Protein AF-A0AAW1CFN0-F1 (afdb_monomer_lite)

Radius of gyration: 38.24 Å; chains: 1; bounding box: 89×101×104 Å

InterPro domains:
  IPR008468 DNA methyltransferase 1-associated 1 [PF05499] (72-235)
  IPR027109 SWR1-complex protein 4/DNA methyltransferase 1-associated protein 1 [PTHR12855] (2-272)
  IPR032563 DAMP1, SANT/Myb-like domain [PF16282] (1-29)

Sequence (298 aa):
MADRWDQPKFRKRSIEDLKERYYAVCSALAKIKTGPGLTPEMKNYVFDAEHERKRKEQLARLYSRTKEQVEEEQMLQNELRKIEARKKERDKKTQDLQKLITAADCQTSAEIRRPGRAPKRRLAPTSRPRVDNLSGEISGIKFPDLRGTAIYLRSQRMKLPANLGQKKVKAIEQLLSELNIEPNPTPTEEICKHFNDLRNDLLLLHELRVAMSSCEFELQTLRHQYEASNPGKTLIIPPILCPPAEPSKPAPVESQNNVQNKEQNTASNHVNQVNNANATNSNKMEIIDVVGSSPQHS

Structure (mmCIF, N/CA/C/O backbone):
data_AF-A0AAW1CFN0-F1
#
_entry.id   AF-A0AAW1CFN0-F1
#
loop_
_atom_site.group_PDB
_atom_site.id
_atom_site.type_symbol
_atom_site.label_atom_id
_atom_site.label_alt_id
_atom_site.label_comp_id
_atom_site.label_asym_id
_atom_site.label_entity_id
_atom_site.label_seq_id
_atom_site.pdbx_PDB_ins_code
_atom_site.Cartn_x
_atom_site.Cartn_y
_atom_site.Cartn_z
_atom_site.occupancy
_atom_site.B_iso_or_equiv
_atom_site.auth_seq_id
_atom_site.auth_comp_id
_atom_site.auth_asym_id
_atom_site.auth_atom_id
_atom_site.pdbx_PDB_model_num
ATOM 1 N N . MET A 1 1 ? -26.822 0.652 29.351 1.00 76.06 1 MET A N 1
ATOM 2 C CA . MET A 1 1 ? -27.536 -0.640 29.216 1.00 76.06 1 MET A CA 1
ATOM 3 C C . MET A 1 1 ? -27.164 -1.594 30.342 1.00 76.06 1 MET A C 1
ATOM 5 O O . MET A 1 1 ? -28.048 -1.909 31.117 1.00 76.06 1 MET A O 1
ATOM 9 N N . ALA A 1 2 ? -25.897 -2.001 30.485 1.00 85.44 2 ALA A N 1
ATOM 10 C CA . ALA A 1 2 ? -25.497 -2.930 31.552 1.00 85.44 2 ALA A CA 1
ATOM 11 C C . ALA A 1 2 ? -25.603 -2.346 32.979 1.00 85.44 2 ALA A C 1
ATOM 13 O O . ALA A 1 2 ? -26.037 -3.044 33.884 1.00 85.44 2 ALA A O 1
ATOM 14 N N . ASP A 1 3 ? -25.269 -1.065 33.162 1.00 88.19 3 ASP A N 1
ATOM 15 C CA . ASP A 1 3 ? -25.306 -0.370 34.464 1.00 88.19 3 ASP A CA 1
ATOM 16 C C . ASP A 1 3 ? -26.709 -0.318 35.106 1.00 88.19 3 ASP A C 1
ATOM 18 O O . ASP A 1 3 ? -26.876 -0.549 36.296 1.00 88.19 3 ASP A O 1
ATOM 22 N N . ARG A 1 4 ? -27.746 -0.116 34.284 1.00 90.50 4 ARG A N 1
ATOM 23 C CA . ARG A 1 4 ? -29.158 -0.056 34.704 1.00 90.50 4 ARG A CA 1
ATOM 24 C C . ARG A 1 4 ? -29.907 -1.380 34.507 1.00 90.50 4 ARG A C 1
ATOM 26 O O . ARG A 1 4 ? -31.126 -1.380 34.355 1.00 90.50 4 ARG A O 1
ATOM 33 N N . TRP A 1 5 ? -29.188 -2.497 34.406 1.00 90.25 5 TRP A N 1
ATOM 34 C CA . TRP A 1 5 ? -29.803 -3.811 34.222 1.00 90.25 5 TRP A CA 1
ATOM 35 C C . TRP A 1 5 ? -30.428 -4.302 35.532 1.00 90.25 5 TRP A C 1
ATOM 37 O O . TRP A 1 5 ? -29.775 -4.287 36.573 1.00 90.25 5 TRP A O 1
ATOM 47 N N . ASP A 1 6 ? -31.676 -4.769 35.475 1.00 91.62 6 ASP A N 1
ATOM 48 C CA . ASP A 1 6 ? -32.419 -5.278 36.633 1.00 91.62 6 ASP A CA 1
ATOM 49 C C . ASP A 1 6 ? -31.910 -6.676 37.042 1.00 91.62 6 ASP A C 1
ATOM 51 O O . ASP A 1 6 ? -32.456 -7.717 36.668 1.00 91.62 6 ASP A O 1
ATOM 55 N N . GLN A 1 7 ? -30.791 -6.685 37.772 1.00 87.56 7 GLN A N 1
ATOM 56 C CA . GLN A 1 7 ? -30.109 -7.885 38.264 1.00 87.56 7 GLN A CA 1
ATOM 57 C C . GLN A 1 7 ? -30.920 -8.758 39.240 1.00 87.56 7 GLN A C 1
ATOM 59 O O . GLN A 1 7 ? -30.731 -9.973 39.183 1.00 87.56 7 GLN A O 1
ATOM 64 N N . PRO A 1 8 ? -31.784 -8.234 40.139 1.00 90.94 8 PRO A N 1
ATOM 65 C CA . PRO A 1 8 ? -32.583 -9.113 40.993 1.00 90.94 8 PRO A CA 1
ATOM 66 C C . PRO A 1 8 ? -33.657 -9.868 40.202 1.00 90.94 8 PRO A C 1
ATOM 68 O O . PRO A 1 8 ? -33.996 -10.994 40.561 1.00 90.94 8 PRO A O 1
ATOM 71 N N . LYS A 1 9 ? -34.169 -9.291 39.108 1.00 93.19 9 LYS A N 1
ATOM 72 C CA . LYS A 1 9 ? -35.206 -9.923 38.280 1.00 93.19 9 LYS A CA 1
ATOM 73 C C . LYS A 1 9 ? -34.653 -10.823 37.176 1.00 93.19 9 LYS A C 1
ATOM 75 O O . LYS A 1 9 ? -35.302 -11.796 36.791 1.00 93.19 9 LYS A O 1
ATOM 80 N N . PHE A 1 10 ? -33.474 -10.509 36.641 1.00 91.50 10 PHE A N 1
ATOM 81 C CA . PHE A 1 10 ? -32.890 -11.223 35.507 1.00 91.50 10 PHE A CA 1
ATOM 82 C C . PHE A 1 10 ? -31.436 -11.613 35.755 1.00 91.50 10 PHE A C 1
ATOM 84 O O . PHE A 1 10 ? -30.679 -10.900 36.407 1.00 91.50 10 PHE A O 1
ATOM 91 N N . ARG A 1 11 ? -30.996 -12.715 35.128 1.00 91.44 11 ARG A N 1
ATOM 92 C CA . ARG A 1 11 ? -29.586 -13.132 35.166 1.00 91.44 11 ARG A CA 1
ATOM 93 C C . ARG A 1 11 ? -28.646 -11.996 34.753 1.00 91.44 11 ARG A C 1
ATOM 95 O O . ARG A 1 11 ? -28.967 -11.220 33.846 1.00 91.44 11 ARG A O 1
ATOM 102 N N . LYS A 1 12 ? -27.462 -11.944 35.372 1.00 89.31 12 LYS A N 1
ATOM 103 C CA . LYS A 1 12 ? -26.392 -11.026 34.961 1.00 89.31 12 LYS A CA 1
ATOM 104 C C . LYS A 1 12 ? -26.004 -11.305 33.505 1.00 89.31 12 LYS A C 1
ATOM 106 O O . LYS A 1 12 ? -25.928 -12.458 33.082 1.00 89.31 12 LYS A O 1
ATOM 111 N N . ARG A 1 13 ? -25.794 -10.235 32.742 1.00 90.00 13 ARG A N 1
ATOM 112 C CA . ARG A 1 13 ? -25.419 -10.252 31.323 1.00 90.00 13 ARG A CA 1
ATOM 113 C C . ARG A 1 13 ? -24.267 -9.287 31.108 1.00 90.00 13 ARG A C 1
ATOM 115 O O . ARG A 1 13 ? -24.262 -8.213 31.713 1.00 90.00 13 ARG A O 1
ATOM 122 N N . SER A 1 14 ? -23.324 -9.652 30.245 1.00 90.94 14 SER A N 1
ATOM 123 C CA . SER A 1 14 ? -22.309 -8.701 29.786 1.00 90.94 14 SER A CA 1
ATOM 124 C C . SER A 1 14 ? -22.947 -7.639 28.876 1.00 90.94 14 SER A C 1
ATOM 126 O O . SER A 1 14 ? -24.070 -7.818 28.392 1.00 90.94 14 SER A O 1
ATOM 128 N N . ILE A 1 15 ? -22.268 -6.511 28.636 1.00 91.44 15 ILE A N 1
ATOM 129 C CA . ILE A 1 15 ? -22.823 -5.492 27.730 1.00 91.44 15 ILE A CA 1
ATOM 130 C C . ILE A 1 15 ? -22.834 -5.988 26.279 1.00 91.44 15 ILE A C 1
ATOM 132 O O . ILE A 1 15 ? -23.686 -5.591 25.488 1.00 91.44 15 ILE A O 1
ATOM 136 N N . GLU A 1 16 ? -21.916 -6.888 25.965 1.00 93.44 16 GLU A N 1
ATOM 137 C CA . GLU A 1 16 ? -21.723 -7.580 24.707 1.00 93.44 16 GLU A CA 1
ATOM 138 C C . GLU A 1 16 ? -22.900 -8.539 24.460 1.00 93.44 16 GLU A C 1
ATOM 140 O O . GLU A 1 16 ? -23.517 -8.449 23.403 1.00 93.44 16 GLU A O 1
ATOM 145 N N . ASP A 1 17 ? -23.325 -9.320 25.464 1.00 91.44 17 ASP A N 1
ATOM 146 C CA . ASP A 1 17 ? -24.514 -10.190 25.371 1.00 91.44 17 ASP A CA 1
ATOM 147 C C . ASP A 1 17 ? -25.800 -9.374 25.143 1.00 91.44 17 ASP A C 1
ATOM 149 O O . ASP A 1 17 ? -26.707 -9.779 24.409 1.00 91.44 17 ASP A O 1
ATOM 153 N N . LEU A 1 18 ? -25.913 -8.217 25.809 1.00 92.00 18 LEU A N 1
ATOM 154 C CA . LEU A 1 18 ? -27.069 -7.328 25.665 1.00 92.00 18 LEU A CA 1
ATOM 155 C C . LEU A 1 18 ? -27.123 -6.720 24.259 1.00 92.00 18 LEU A C 1
ATOM 157 O O . LEU A 1 18 ? -28.195 -6.674 23.652 1.00 92.00 18 LEU A O 1
ATOM 161 N N . LYS A 1 19 ? -25.973 -6.283 23.732 1.00 91.94 19 LYS A N 1
ATOM 162 C CA . LYS A 1 19 ? -25.853 -5.754 22.369 1.00 91.94 19 LYS A CA 1
ATOM 163 C C . LYS A 1 19 ? -26.127 -6.830 21.326 1.00 91.94 19 LYS A C 1
ATOM 165 O O . LYS A 1 19 ? -26.914 -6.584 20.417 1.00 91.94 19 LYS A O 1
ATOM 170 N N . GLU A 1 20 ? -25.557 -8.020 21.479 1.00 93.00 20 GLU A N 1
ATOM 171 C CA . GLU A 1 20 ? -25.806 -9.157 20.592 1.00 93.00 20 GLU A CA 1
ATOM 172 C C . GLU A 1 20 ? -27.303 -9.452 20.493 1.00 93.00 20 GLU A C 1
ATOM 174 O O . GLU A 1 20 ? -27.867 -9.502 19.398 1.00 93.00 20 GLU A O 1
ATOM 179 N N . ARG A 1 21 ? -27.985 -9.553 21.642 1.00 91.81 21 ARG A N 1
ATOM 180 C CA . ARG A 1 21 ? -29.426 -9.802 21.652 1.00 91.81 21 ARG A CA 1
ATOM 181 C C . ARG A 1 21 ? -30.213 -8.665 21.002 1.00 91.81 21 ARG A C 1
ATOM 183 O O . ARG A 1 21 ? -31.153 -8.944 20.260 1.00 91.81 21 ARG A O 1
ATOM 190 N N . TYR A 1 22 ? -29.847 -7.414 21.275 1.00 91.44 22 TYR A N 1
ATOM 191 C CA . TYR A 1 22 ? -30.482 -6.239 20.679 1.00 91.44 22 TYR A CA 1
ATOM 192 C C . TYR A 1 22 ? -30.376 -6.261 19.148 1.00 91.44 22 TYR A C 1
ATOM 194 O O . TYR A 1 22 ? -31.399 -6.234 18.464 1.00 91.44 22 TYR A O 1
ATOM 202 N N . TYR A 1 23 ? -29.165 -6.403 18.605 1.00 90.06 23 TYR A N 1
ATOM 203 C CA . TYR A 1 23 ? -28.949 -6.402 17.158 1.00 90.06 23 TYR A CA 1
ATOM 204 C C . TYR A 1 23 ? -29.528 -7.643 16.470 1.00 90.06 23 TYR A C 1
ATOM 206 O O . TYR A 1 23 ? -30.022 -7.536 15.345 1.00 90.06 23 TYR A O 1
ATOM 214 N N . ALA A 1 24 ? -29.573 -8.794 17.149 1.00 89.50 24 ALA A N 1
ATOM 215 C CA . ALA A 1 24 ? -30.274 -9.978 16.656 1.00 89.50 24 ALA A CA 1
ATOM 216 C C . ALA A 1 24 ? -31.786 -9.732 16.504 1.00 89.50 24 ALA A C 1
ATOM 218 O O . ALA A 1 24 ? -32.371 -10.102 15.485 1.00 89.50 24 ALA A O 1
ATOM 219 N N . VAL A 1 25 ? -32.421 -9.069 17.479 1.00 90.00 25 VAL A N 1
ATOM 220 C CA . VAL A 1 25 ? -33.845 -8.696 17.401 1.00 90.00 25 VAL A CA 1
ATOM 221 C C . VAL A 1 25 ? -34.074 -7.643 16.317 1.00 90.00 25 VAL A C 1
ATOM 223 O O . VAL A 1 25 ? -34.986 -7.807 15.510 1.00 90.00 25 VAL A O 1
ATOM 226 N N . CYS A 1 26 ? -33.232 -6.608 16.235 1.00 87.19 26 CYS A N 1
ATOM 227 C CA . CYS A 1 26 ? -33.305 -5.612 15.162 1.00 87.19 26 CYS A CA 1
ATOM 228 C C . CYS A 1 26 ? -33.209 -6.263 13.775 1.00 87.19 26 CYS A C 1
ATOM 230 O O . CYS A 1 26 ? -34.015 -5.955 12.902 1.00 87.19 26 CYS A O 1
ATOM 232 N N . SER A 1 27 ? -32.284 -7.210 13.598 1.00 85.81 27 SER A N 1
ATOM 233 C CA . SER A 1 27 ? -32.115 -7.956 12.346 1.00 85.81 27 SER A CA 1
ATOM 234 C C . SER A 1 27 ? -33.323 -8.844 12.033 1.00 85.81 27 SER A C 1
ATOM 236 O O . SER A 1 27 ? -33.757 -8.920 10.886 1.00 85.81 27 SER A O 1
ATOM 238 N N . ALA A 1 28 ? -33.903 -9.508 13.037 1.00 86.38 28 ALA A N 1
ATOM 239 C CA . ALA A 1 28 ? -35.117 -10.304 12.858 1.00 86.38 28 ALA A CA 1
ATOM 240 C C . ALA A 1 28 ? -36.314 -9.434 12.434 1.00 86.38 28 ALA A C 1
ATOM 242 O O . ALA A 1 28 ? -37.041 -9.794 11.510 1.00 86.38 28 ALA A O 1
ATOM 243 N N . LEU A 1 29 ? -36.483 -8.263 13.056 1.00 85.12 29 LEU A N 1
ATOM 244 C CA . LEU A 1 29 ? -37.528 -7.303 12.696 1.00 85.12 29 LEU A CA 1
ATOM 245 C C . LEU A 1 29 ? -37.317 -6.720 11.295 1.00 85.12 29 LEU A C 1
ATOM 247 O O . LEU A 1 29 ? -38.287 -6.568 10.557 1.00 85.12 29 LEU A O 1
ATOM 251 N N . ALA A 1 30 ? -36.071 -6.421 10.916 1.00 81.12 30 ALA A N 1
ATOM 252 C CA . ALA A 1 30 ? -35.734 -5.951 9.576 1.00 81.12 30 ALA A CA 1
ATOM 253 C C . ALA A 1 30 ? -36.136 -6.981 8.509 1.00 81.12 30 ALA A C 1
ATOM 255 O O . ALA A 1 30 ? -36.829 -6.632 7.561 1.00 81.12 30 ALA A O 1
ATOM 256 N N . LYS A 1 31 ? -35.821 -8.268 8.712 1.00 80.00 31 LYS A N 1
ATOM 257 C CA . LYS A 1 31 ? -36.201 -9.350 7.782 1.00 80.00 31 LYS A CA 1
ATOM 258 C C . LYS A 1 31 ? -37.710 -9.444 7.542 1.00 80.00 31 LYS A C 1
ATOM 260 O O . LYS A 1 31 ? -38.122 -9.662 6.410 1.00 80.00 31 LYS A O 1
ATOM 265 N N . ILE A 1 32 ? -38.524 -9.271 8.585 1.00 82.31 32 ILE A N 1
ATOM 266 C CA . ILE A 1 32 ? -39.993 -9.295 8.466 1.00 82.31 32 ILE A CA 1
ATOM 267 C C . ILE A 1 32 ? -40.492 -8.055 7.710 1.00 82.31 32 ILE A C 1
ATOM 269 O O . ILE A 1 32 ? -41.412 -8.147 6.902 1.00 82.31 32 ILE A O 1
ATOM 273 N N . LYS A 1 33 ? -39.877 -6.893 7.960 1.00 76.94 33 LYS A N 1
ATOM 274 C CA . LYS A 1 33 ? -40.259 -5.617 7.341 1.00 76.94 33 LYS A CA 1
ATOM 275 C C . LYS A 1 33 ? -39.805 -5.476 5.884 1.00 76.94 33 LYS A C 1
ATOM 277 O O . LYS A 1 33 ? -40.411 -4.700 5.162 1.00 76.94 33 LYS A O 1
ATOM 282 N N . THR A 1 34 ? -38.791 -6.219 5.440 1.00 69.19 34 THR A N 1
ATOM 283 C CA . THR A 1 34 ? -38.262 -6.195 4.058 1.00 69.19 34 THR A CA 1
ATOM 284 C C . THR A 1 34 ? -38.817 -7.342 3.188 1.00 69.19 34 THR A C 1
ATOM 286 O O . THR A 1 34 ? -38.149 -7.826 2.279 1.00 69.19 34 THR A O 1
ATOM 289 N N . GLY A 1 35 ? -40.037 -7.817 3.473 1.00 64.19 35 GLY A N 1
ATOM 290 C CA . GLY A 1 35 ? -40.740 -8.815 2.651 1.00 64.19 35 GLY A CA 1
ATOM 291 C C . GLY A 1 35 ? -41.139 -8.302 1.251 1.00 64.19 35 GLY A C 1
ATOM 292 O O . GLY A 1 35 ? -40.968 -7.114 0.962 1.00 64.19 35 GLY A O 1
ATOM 293 N N . PRO A 1 36 ? -41.677 -9.171 0.364 1.00 55.97 36 PRO A N 1
ATOM 294 C CA . PRO A 1 36 ? -41.974 -8.815 -1.026 1.00 55.97 36 PRO A CA 1
ATOM 295 C C . PRO A 1 36 ? -42.923 -7.609 -1.099 1.00 55.97 36 PRO A C 1
ATOM 297 O O . PRO A 1 36 ? 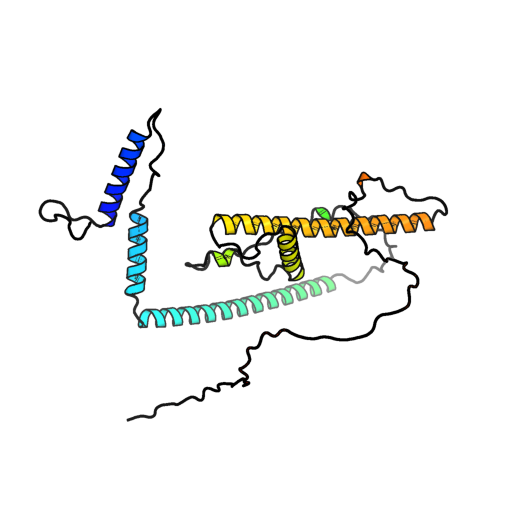-44.077 -7.705 -0.687 1.00 55.97 36 PRO A O 1
ATOM 300 N N . GLY A 1 37 ? -42.426 -6.474 -1.604 1.00 62.56 37 GLY A N 1
ATOM 301 C CA . GLY A 1 37 ? -43.197 -5.238 -1.792 1.00 62.56 37 GLY A CA 1
ATOM 302 C C . GLY A 1 37 ? -42.938 -4.099 -0.792 1.00 62.56 37 GLY A C 1
ATOM 303 O O . GLY A 1 37 ? -43.539 -3.042 -0.957 1.00 62.56 37 GLY A O 1
ATOM 304 N N . LEU A 1 38 ? -42.056 -4.258 0.207 1.00 61.34 38 LEU A N 1
ATOM 305 C CA . LEU A 1 38 ? -41.687 -3.177 1.142 1.00 61.34 38 LEU A CA 1
ATOM 306 C C . LEU A 1 38 ? -40.256 -2.652 0.925 1.00 61.34 38 LEU A C 1
ATOM 308 O O . LEU A 1 38 ? -39.356 -3.386 0.517 1.00 61.34 38 LEU A O 1
ATOM 312 N N . THR A 1 39 ? -40.046 -1.361 1.207 1.00 58.19 39 THR A N 1
ATOM 313 C CA . THR A 1 39 ? -38.778 -0.650 0.982 1.00 58.19 39 THR A CA 1
ATOM 314 C C . THR A 1 39 ? -37.637 -1.166 1.884 1.00 58.19 39 THR A C 1
ATOM 316 O O . THR A 1 39 ? -37.842 -1.430 3.074 1.00 58.19 39 THR A O 1
ATOM 319 N N . PRO A 1 40 ? -36.403 -1.309 1.359 1.00 63.06 40 PRO A N 1
ATOM 320 C CA . PRO A 1 40 ? -35.264 -1.853 2.097 1.00 63.06 40 PRO A CA 1
ATOM 321 C C . PRO A 1 40 ? -34.558 -0.762 2.916 1.00 63.06 40 PRO A C 1
ATOM 323 O O . PRO A 1 40 ? -33.480 -0.304 2.557 1.00 63.06 40 PRO A O 1
ATOM 326 N N . GLU A 1 41 ? -35.156 -0.317 4.020 1.00 59.53 41 GLU A N 1
ATOM 327 C CA . GLU A 1 41 ? -34.625 0.838 4.775 1.00 59.53 41 GLU A CA 1
ATOM 328 C C . GLU A 1 41 ? -33.717 0.482 5.968 1.00 59.53 41 GLU A C 1
ATOM 330 O O . GLU A 1 41 ? -33.043 1.354 6.509 1.00 59.53 41 GLU A O 1
ATOM 335 N N . MET A 1 42 ? -33.607 -0.786 6.385 1.00 60.22 42 MET A N 1
ATOM 336 C CA . MET A 1 42 ? -32.809 -1.131 7.573 1.00 60.22 42 MET A CA 1
ATOM 337 C C . MET A 1 42 ? -31.537 -1.896 7.201 1.00 60.22 42 MET A C 1
ATOM 339 O O . MET A 1 42 ? -31.576 -3.092 6.911 1.00 60.22 42 MET A O 1
ATOM 343 N N . LYS A 1 43 ? -30.382 -1.216 7.241 1.00 61.62 43 LYS A N 1
ATOM 344 C CA . LYS A 1 43 ? -29.067 -1.869 7.138 1.00 61.62 43 LYS A CA 1
ATOM 345 C C . LYS A 1 43 ? -28.958 -2.946 8.224 1.00 61.62 43 LYS A C 1
ATOM 347 O O . LYS A 1 43 ? -28.995 -2.634 9.414 1.00 61.62 43 LYS A O 1
ATOM 352 N N . ASN A 1 44 ? -28.805 -4.204 7.813 1.00 69.69 44 ASN A N 1
ATOM 353 C CA . ASN A 1 44 ? -28.544 -5.321 8.720 1.00 69.69 44 ASN A CA 1
ATOM 354 C C . ASN A 1 44 ? -27.164 -5.138 9.361 1.00 69.69 44 ASN A C 1
ATOM 356 O O . ASN A 1 44 ? -26.143 -5.510 8.786 1.00 69.69 44 ASN A O 1
ATOM 360 N N . TYR A 1 45 ? -27.133 -4.532 10.544 1.00 77.00 45 TYR A N 1
ATOM 361 C CA . TYR A 1 45 ? -25.917 -4.416 11.333 1.00 77.00 45 TYR A CA 1
ATOM 362 C C . TYR A 1 45 ? -25.693 -5.708 12.123 1.00 77.00 45 TYR A C 1
ATOM 364 O O . TYR A 1 45 ? -26.493 -6.062 12.992 1.00 77.00 45 TYR A O 1
ATOM 372 N N . VAL A 1 46 ? -24.598 -6.404 11.818 1.00 82.31 46 VAL A N 1
ATOM 373 C CA . VAL A 1 46 ? -24.173 -7.611 12.534 1.00 82.31 46 VAL A CA 1
ATOM 374 C C . VAL A 1 46 ? -23.175 -7.203 13.612 1.00 82.31 46 VAL A C 1
ATOM 376 O O . VAL A 1 46 ? -22.084 -6.727 13.309 1.00 82.31 46 VAL A O 1
ATOM 379 N N . PHE A 1 47 ? -23.562 -7.378 14.873 1.00 87.62 47 PHE A N 1
ATOM 380 C CA . PHE A 1 47 ? -22.682 -7.156 16.015 1.00 87.62 47 PHE A CA 1
ATOM 381 C C . PHE A 1 47 ? -21.959 -8.454 16.375 1.00 87.62 47 PHE A C 1
ATOM 383 O O . PHE A 1 47 ? -22.600 -9.417 16.789 1.00 87.62 47 PHE A O 1
ATOM 390 N N . ASP A 1 48 ? -20.635 -8.467 16.235 1.00 90.81 48 ASP A N 1
ATOM 391 C CA . ASP A 1 48 ? -19.792 -9.596 16.627 1.00 90.81 48 ASP A CA 1
ATOM 392 C C . ASP A 1 48 ? -19.360 -9.452 18.097 1.00 90.81 48 ASP A C 1
ATOM 394 O O . ASP A 1 48 ? -18.426 -8.718 18.437 1.00 90.81 48 ASP A O 1
ATOM 398 N N . ALA A 1 49 ? -20.074 -10.145 18.986 1.00 91.12 49 ALA A N 1
ATOM 399 C CA . ALA A 1 49 ? -19.813 -10.105 20.421 1.00 91.12 49 ALA A CA 1
ATOM 400 C C . ALA A 1 49 ? -18.476 -10.760 20.811 1.00 91.12 49 ALA A C 1
ATOM 402 O O . ALA A 1 49 ? -17.824 -10.300 21.751 1.00 91.12 49 ALA A O 1
ATOM 403 N N . GLU A 1 50 ? -18.047 -11.803 20.091 1.00 90.88 50 GLU A N 1
ATOM 404 C CA . GLU A 1 50 ? -16.763 -12.471 20.333 1.00 90.88 50 GLU A CA 1
ATOM 405 C C . GLU A 1 50 ? -15.596 -11.550 19.980 1.00 90.88 50 GLU A C 1
ATOM 407 O O . GLU A 1 50 ? -14.624 -11.457 20.736 1.00 90.88 50 GLU A O 1
ATOM 412 N N . HIS A 1 51 ? -15.700 -10.836 18.856 1.00 91.56 51 HIS A N 1
ATOM 413 C CA . HIS A 1 51 ? -14.703 -9.848 18.458 1.00 91.56 51 HIS A CA 1
ATOM 414 C C . HIS A 1 51 ? -14.548 -8.745 19.507 1.00 91.56 51 HIS A C 1
ATOM 416 O O . HIS A 1 51 ? -13.431 -8.464 19.946 1.00 91.56 51 HIS A O 1
ATOM 422 N N . GLU A 1 52 ? -15.656 -8.154 19.960 1.00 92.19 52 GLU A N 1
ATOM 423 C CA . GLU A 1 52 ? -15.619 -7.081 20.958 1.00 92.19 52 GLU A CA 1
ATOM 424 C C . GLU A 1 52 ? -15.068 -7.559 22.307 1.00 92.19 52 GLU A C 1
ATOM 426 O O . GLU A 1 52 ? -14.296 -6.839 22.950 1.00 92.19 52 GLU A O 1
ATOM 431 N N . ARG A 1 53 ? -15.380 -8.796 22.717 1.00 92.62 53 ARG A N 1
ATOM 432 C CA . ARG A 1 53 ? -14.823 -9.378 23.945 1.00 92.62 53 ARG A CA 1
ATOM 433 C C . ARG A 1 53 ? -13.310 -9.554 23.846 1.00 92.62 53 ARG A C 1
ATOM 435 O O . ARG A 1 53 ? -12.594 -9.096 24.735 1.00 92.62 53 ARG A O 1
ATOM 442 N N . LYS A 1 54 ? -12.817 -10.130 22.743 1.00 92.56 54 LYS A N 1
ATOM 443 C CA . LYS A 1 54 ? -11.375 -10.294 22.484 1.00 92.56 54 LYS A CA 1
ATOM 444 C C . LYS A 1 54 ? -10.655 -8.950 22.413 1.00 92.56 54 LYS A C 1
ATOM 446 O O . LYS A 1 54 ? -9.592 -8.788 23.004 1.00 92.56 54 LYS A O 1
ATOM 451 N N . ARG A 1 55 ? -11.244 -7.963 21.734 1.00 92.19 55 ARG A N 1
ATOM 452 C CA . ARG A 1 55 ? -10.714 -6.595 21.661 1.00 92.19 55 ARG A CA 1
ATOM 453 C C . ARG A 1 55 ? -10.562 -5.988 23.060 1.00 92.19 55 ARG A C 1
ATOM 455 O O . ARG A 1 55 ? -9.524 -5.407 23.370 1.00 92.19 55 ARG A O 1
ATOM 462 N N . LYS A 1 56 ? -11.583 -6.122 23.912 1.00 92.00 56 LYS A N 1
ATOM 463 C CA . LYS A 1 56 ? -11.567 -5.601 25.286 1.00 92.00 56 LYS A CA 1
ATOM 464 C C . LYS A 1 56 ? -10.545 -6.316 26.166 1.00 92.00 56 LYS A C 1
ATOM 466 O O . LYS A 1 56 ? -9.866 -5.661 26.948 1.00 92.00 56 LYS A O 1
ATOM 471 N N . GLU A 1 57 ? -10.403 -7.628 26.012 1.00 91.50 57 GLU A N 1
ATOM 472 C CA . GLU A 1 57 ? -9.388 -8.424 26.704 1.00 91.50 57 GLU A CA 1
ATOM 473 C C . GLU A 1 57 ? -7.965 -8.000 26.311 1.00 91.50 57 GLU A C 1
ATOM 475 O O . GLU A 1 57 ? -7.125 -7.775 27.180 1.00 91.50 57 GLU A O 1
ATOM 480 N N . GLN A 1 58 ? -7.701 -7.804 25.015 1.00 90.44 58 GLN A N 1
ATOM 481 C CA . GLN A 1 58 ? -6.412 -7.300 24.530 1.00 90.44 58 GLN A CA 1
ATOM 482 C C . GLN A 1 58 ? -6.097 -5.911 25.090 1.00 90.44 58 GLN A C 1
ATOM 484 O O . GLN A 1 58 ? -4.975 -5.660 25.529 1.00 90.44 58 GLN A O 1
ATOM 489 N N . LEU A 1 59 ? -7.090 -5.018 25.108 1.00 89.31 59 LEU A N 1
ATOM 490 C CA . LEU A 1 59 ? -6.933 -3.685 25.678 1.00 89.31 59 LEU A CA 1
ATOM 491 C C . LEU A 1 59 ? -6.659 -3.746 27.184 1.00 89.31 59 LEU A C 1
ATOM 493 O O . LEU A 1 59 ? -5.767 -3.053 27.664 1.00 89.31 59 LEU A O 1
ATOM 497 N N . ALA A 1 60 ? -7.385 -4.592 27.917 1.00 90.69 60 ALA A N 1
ATOM 498 C CA . ALA A 1 60 ? -7.162 -4.800 29.343 1.00 90.69 60 ALA A CA 1
ATOM 499 C C . ALA A 1 60 ? -5.748 -5.327 29.609 1.00 90.69 60 ALA A C 1
ATOM 501 O O . ALA A 1 60 ? -5.067 -4.799 30.480 1.00 90.69 60 ALA A O 1
ATOM 502 N N . ARG A 1 61 ? -5.275 -6.287 28.805 1.00 88.12 61 ARG A N 1
ATOM 503 C CA . ARG A 1 61 ? -3.911 -6.824 28.887 1.00 88.12 61 ARG A CA 1
ATOM 504 C C . ARG A 1 61 ? -2.845 -5.759 28.629 1.00 88.12 61 ARG A C 1
ATOM 506 O O . ARG A 1 61 ? -1.815 -5.757 29.295 1.00 88.12 61 ARG A O 1
ATOM 513 N N . LEU A 1 62 ? -3.081 -4.861 27.671 1.00 85.50 62 LEU A N 1
ATOM 514 C CA . LEU A 1 62 ? -2.178 -3.743 27.397 1.00 85.50 62 LEU A CA 1
ATOM 515 C C . LEU A 1 62 ? -2.182 -2.725 28.542 1.00 85.50 62 LEU A C 1
ATOM 517 O O . LEU A 1 62 ? -1.131 -2.211 28.906 1.00 85.50 62 LEU A O 1
ATOM 521 N N . TYR A 1 63 ? -3.354 -2.452 29.115 1.00 87.25 63 TYR A N 1
ATOM 522 C CA . TYR A 1 63 ? -3.506 -1.511 30.219 1.00 87.25 63 TYR A CA 1
ATOM 523 C C . TYR A 1 63 ? -2.907 -2.040 31.528 1.00 87.25 63 TYR A C 1
ATOM 525 O O . TYR A 1 63 ? -2.304 -1.284 32.279 1.00 87.25 63 TYR A O 1
ATOM 533 N N . SER A 1 64 ? -3.025 -3.344 31.787 1.00 89.50 64 SER A N 1
ATOM 534 C CA . SER A 1 64 ? -2.429 -4.008 32.951 1.00 89.50 64 SER A CA 1
ATOM 535 C C . SER A 1 64 ? -0.934 -4.292 32.793 1.00 89.50 64 SER A C 1
ATOM 537 O O . SER A 1 64 ? -0.347 -4.951 33.650 1.00 89.50 64 SER A O 1
ATOM 539 N N . ARG A 1 65 ? -0.321 -3.876 31.680 1.00 89.56 65 ARG A N 1
ATOM 540 C CA . ARG A 1 65 ? 1.087 -4.138 31.406 1.00 89.56 65 ARG A CA 1
ATOM 541 C C . ARG A 1 65 ? 1.961 -3.362 32.386 1.00 89.56 65 ARG A C 1
ATOM 543 O O . ARG A 1 65 ? 1.866 -2.139 32.476 1.00 89.56 65 ARG A O 1
ATOM 550 N N . THR A 1 66 ? 2.835 -4.067 33.099 1.00 91.75 66 THR A N 1
ATOM 551 C CA . THR A 1 66 ? 3.761 -3.432 34.044 1.00 91.75 66 THR A CA 1
ATOM 552 C C . THR A 1 66 ? 4.994 -2.889 33.326 1.00 91.75 66 THR A C 1
ATOM 554 O O . THR A 1 66 ? 5.366 -3.352 32.245 1.00 91.75 66 THR A O 1
ATOM 557 N N . LYS A 1 67 ? 5.658 -1.900 33.935 1.00 88.69 67 LYS A N 1
ATOM 558 C CA . LYS A 1 67 ? 6.915 -1.343 33.414 1.00 88.69 67 LYS A CA 1
ATOM 559 C C . LYS A 1 67 ? 8.006 -2.416 33.294 1.00 88.69 67 LYS A C 1
ATOM 561 O O . LYS A 1 67 ? 8.691 -2.468 32.280 1.00 88.69 67 LYS A O 1
ATOM 566 N N . GLU A 1 68 ? 8.089 -3.320 34.267 1.00 90.69 68 GLU A N 1
ATOM 567 C CA . GLU A 1 68 ? 9.023 -4.455 34.257 1.00 90.69 68 GLU A CA 1
ATOM 568 C C . GLU A 1 68 ? 8.794 -5.378 33.051 1.00 90.69 68 GLU A C 1
ATOM 570 O O . GLU A 1 68 ? 9.740 -5.710 32.346 1.00 90.69 68 GLU A O 1
ATOM 575 N N . GLN A 1 69 ? 7.537 -5.701 32.721 1.00 89.69 69 GLN A N 1
ATOM 576 C CA . GLN A 1 69 ? 7.205 -6.489 31.524 1.00 89.69 69 GLN A CA 1
ATOM 577 C C . GLN A 1 69 ? 7.577 -5.775 30.215 1.00 89.69 69 GLN A C 1
ATOM 579 O O . GLN A 1 69 ? 7.803 -6.416 29.188 1.00 89.69 69 GLN A O 1
ATOM 584 N N . VAL A 1 70 ? 7.582 -4.438 30.198 1.00 88.12 70 VAL A N 1
ATOM 585 C CA . VAL A 1 70 ? 8.056 -3.662 29.040 1.00 88.12 70 VAL A CA 1
ATOM 586 C C . VAL A 1 70 ? 9.569 -3.776 28.904 1.00 88.12 70 VAL A C 1
ATOM 588 O O . VAL A 1 70 ? 10.061 -4.054 27.812 1.00 88.12 70 VAL A O 1
ATOM 591 N N . GLU A 1 71 ? 10.294 -3.583 30.002 1.00 92.81 71 GLU A N 1
ATOM 592 C CA . GLU A 1 71 ? 11.756 -3.642 30.029 1.00 92.81 71 GLU A CA 1
ATOM 593 C C . GLU A 1 71 ? 12.276 -5.048 29.700 1.00 92.81 71 GLU A C 1
ATOM 595 O O . GLU A 1 71 ? 13.187 -5.187 28.880 1.00 92.81 71 GLU A O 1
ATOM 600 N N . GLU A 1 72 ? 11.651 -6.090 30.252 1.00 93.94 72 GLU A N 1
ATOM 601 C CA . GLU A 1 72 ? 11.964 -7.487 29.949 1.00 93.94 72 GLU A CA 1
ATOM 602 C C . GLU A 1 72 ? 11.712 -7.815 28.471 1.00 93.94 72 GLU A C 1
ATOM 604 O O . GLU A 1 72 ? 12.605 -8.331 27.798 1.00 93.94 72 GLU A O 1
ATOM 609 N N . GLU A 1 73 ? 10.546 -7.457 27.912 1.00 90.06 73 GLU A N 1
ATOM 610 C CA . GLU A 1 73 ? 10.281 -7.684 26.484 1.00 90.06 73 GLU A CA 1
ATOM 611 C C . GLU A 1 73 ? 11.314 -6.957 25.611 1.00 90.06 73 GLU A C 1
ATOM 613 O O . GLU A 1 73 ? 11.821 -7.519 24.637 1.00 90.06 73 GLU A O 1
ATOM 618 N N . GLN A 1 74 ? 11.679 -5.725 25.971 1.00 92.25 74 GLN A N 1
ATOM 619 C CA . GLN A 1 74 ? 12.670 -4.957 25.227 1.00 92.25 74 GLN A CA 1
ATOM 620 C C . GLN A 1 74 ? 14.068 -5.590 25.295 1.00 92.25 74 GLN A C 1
ATOM 622 O O . GLN A 1 74 ? 14.792 -5.585 24.291 1.00 92.25 74 GLN A O 1
ATOM 627 N N . MET A 1 75 ? 14.445 -6.147 26.449 1.00 95.62 75 MET A N 1
ATOM 628 C CA . MET A 1 75 ? 15.682 -6.906 26.629 1.00 95.62 75 MET A CA 1
ATOM 629 C C . MET A 1 75 ? 15.682 -8.149 25.735 1.00 95.62 75 MET A C 1
ATOM 631 O O . MET A 1 75 ? 16.598 -8.311 24.925 1.00 95.62 75 MET A O 1
ATOM 635 N N . LEU A 1 76 ? 14.622 -8.959 25.795 1.00 95.81 76 LEU A N 1
ATOM 636 C CA . LEU A 1 76 ? 14.469 -10.169 24.985 1.00 95.81 76 LEU A CA 1
ATOM 637 C C . LEU A 1 76 ? 14.513 -9.863 23.481 1.00 95.81 76 LEU A C 1
ATOM 639 O O . LEU A 1 76 ? 15.202 -10.547 22.726 1.00 95.81 76 LEU A O 1
ATOM 643 N N . GLN A 1 77 ? 13.856 -8.791 23.025 1.00 92.88 77 GLN A N 1
ATOM 644 C CA . GLN A 1 77 ? 13.929 -8.348 21.626 1.00 92.88 77 GLN A CA 1
ATOM 645 C C . GLN A 1 77 ? 15.354 -7.951 21.203 1.00 92.88 77 GLN A C 1
ATOM 647 O O . GLN A 1 77 ? 15.762 -8.171 20.056 1.00 92.88 77 GLN A O 1
ATOM 652 N N . ASN A 1 78 ? 16.126 -7.337 22.101 1.00 94.12 78 ASN A N 1
ATOM 653 C CA . ASN A 1 78 ? 17.515 -6.968 21.830 1.00 94.12 78 ASN A CA 1
ATOM 654 C C . ASN A 1 78 ? 18.422 -8.201 21.776 1.00 94.12 78 ASN A C 1
ATOM 656 O O . ASN A 1 78 ? 19.307 -8.278 20.921 1.00 94.12 78 ASN A O 1
ATOM 660 N N . GLU A 1 79 ? 18.199 -9.176 22.653 1.00 96.06 79 GLU A N 1
ATOM 661 C CA . GLU A 1 79 ? 18.904 -10.457 22.630 1.00 96.06 79 GLU A CA 1
ATOM 662 C C . GLU A 1 79 ? 18.590 -11.259 21.370 1.00 96.06 79 GLU A C 1
ATOM 664 O O . GLU A 1 79 ? 19.515 -11.723 20.700 1.00 96.06 79 GLU A O 1
ATOM 669 N N . LEU A 1 80 ? 17.316 -11.334 20.980 1.00 93.75 80 LEU A N 1
ATOM 670 C CA . LEU A 1 80 ? 16.892 -11.986 19.745 1.00 93.75 80 LEU A CA 1
ATOM 671 C C . LEU A 1 80 ? 17.614 -11.386 18.532 1.00 93.75 80 LEU A C 1
ATOM 673 O O . LEU A 1 80 ? 18.226 -12.120 17.757 1.00 93.75 80 LEU A O 1
ATOM 677 N N . ARG A 1 81 ? 17.655 -10.050 18.421 1.00 94.12 81 ARG A N 1
ATOM 678 C CA . ARG A 1 81 ? 18.404 -9.361 17.356 1.00 94.12 81 ARG A CA 1
ATOM 679 C C . ARG A 1 81 ? 19.894 -9.705 17.359 1.00 94.12 81 ARG A C 1
ATOM 681 O O . ARG A 1 81 ? 20.481 -9.898 16.293 1.00 94.12 81 ARG A O 1
ATOM 688 N N . LYS A 1 82 ? 20.525 -9.812 18.535 1.00 96.88 82 LYS A N 1
ATOM 689 C CA . LYS A 1 82 ? 21.934 -10.235 18.649 1.00 96.88 82 LYS A CA 1
ATOM 690 C C . LYS A 1 82 ? 22.127 -11.673 18.158 1.00 96.88 82 LYS A C 1
ATOM 692 O O . LYS A 1 82 ? 23.105 -11.949 17.460 1.00 96.88 82 LYS A O 1
ATOM 697 N N . ILE A 1 83 ? 21.212 -12.581 18.497 1.00 95.19 83 ILE A N 1
ATOM 698 C CA . ILE A 1 83 ? 21.257 -13.983 18.061 1.00 95.19 83 ILE A CA 1
ATOM 699 C C . ILE A 1 83 ? 21.077 -14.081 16.543 1.00 95.19 83 ILE A C 1
ATOM 701 O O . ILE A 1 83 ? 21.864 -14.758 15.881 1.00 95.19 83 ILE A O 1
ATOM 705 N N . GLU A 1 84 ? 20.101 -13.372 15.976 1.00 94.50 84 GLU A N 1
ATOM 706 C CA . GLU A 1 84 ? 19.856 -13.342 14.532 1.00 94.50 84 GLU A CA 1
ATOM 707 C C . GLU A 1 84 ? 21.051 -12.783 13.752 1.00 94.50 84 GLU A C 1
ATOM 709 O O . GLU A 1 84 ? 21.454 -13.365 12.743 1.00 94.50 84 GLU A O 1
ATOM 714 N N . ALA A 1 85 ? 21.677 -11.707 14.242 1.00 93.94 85 ALA A N 1
ATOM 715 C CA . ALA A 1 85 ? 22.875 -11.139 13.628 1.00 93.94 85 ALA A CA 1
ATOM 716 C C . ALA A 1 85 ? 24.041 -12.141 13.617 1.00 93.94 85 ALA A C 1
ATOM 718 O O . ALA A 1 85 ? 24.655 -12.372 12.573 1.00 93.94 85 ALA A O 1
ATOM 719 N N . ARG A 1 86 ? 24.298 -12.805 14.753 1.00 95.31 86 ARG A N 1
ATOM 720 C CA . ARG A 1 86 ? 25.333 -13.848 14.856 1.00 95.31 86 ARG A CA 1
ATOM 721 C C . ARG A 1 86 ? 25.026 -15.055 13.973 1.00 95.31 86 ARG A C 1
ATOM 723 O O . ARG A 1 86 ? 25.939 -15.638 13.392 1.00 95.31 86 ARG A O 1
ATOM 730 N N . LYS A 1 87 ? 23.755 -15.452 13.862 1.00 96.38 87 LYS A N 1
ATOM 731 C CA . LYS A 1 87 ? 23.323 -16.527 12.959 1.00 96.38 87 LYS A CA 1
ATOM 732 C C . LYS A 1 87 ? 23.606 -16.150 11.504 1.00 96.38 87 LYS A C 1
ATOM 734 O O . LYS A 1 87 ? 24.286 -16.902 10.819 1.00 96.38 87 LYS A O 1
ATOM 739 N N . LYS A 1 88 ? 23.201 -14.952 11.072 1.00 95.75 88 LYS A N 1
ATOM 740 C CA . LYS A 1 88 ? 23.447 -14.446 9.713 1.00 95.75 88 LYS A CA 1
ATOM 741 C C . LYS A 1 88 ? 24.9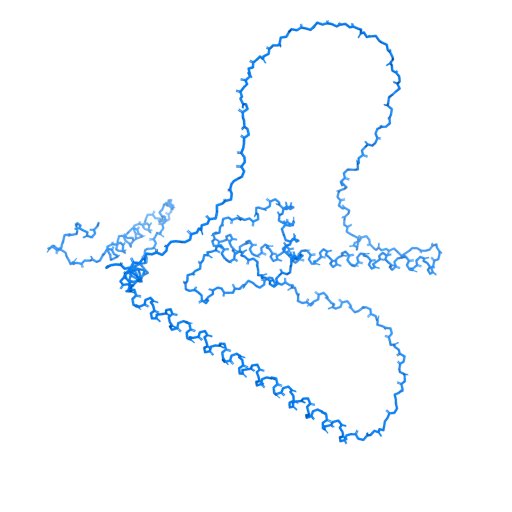38 -14.360 9.379 1.00 95.75 88 LYS A C 1
ATOM 743 O O . LYS A 1 88 ? 25.336 -14.666 8.259 1.00 95.75 88 LYS A O 1
ATOM 748 N N . GLU A 1 89 ? 25.769 -13.960 10.339 1.00 95.44 89 GLU A N 1
ATOM 749 C CA . GLU A 1 89 ? 27.222 -13.934 10.163 1.00 95.44 89 GLU A CA 1
ATOM 750 C C . GLU A 1 89 ? 27.797 -15.345 9.957 1.00 95.44 89 GLU A C 1
ATOM 752 O O . GLU A 1 89 ? 28.593 -15.554 9.040 1.00 95.44 89 GLU A O 1
ATOM 757 N N . ARG A 1 90 ? 27.365 -16.329 10.758 1.00 95.44 90 ARG A N 1
ATOM 758 C CA . ARG A 1 90 ? 27.764 -17.737 10.585 1.00 95.44 90 ARG A CA 1
ATOM 759 C C . ARG A 1 90 ? 27.283 -18.311 9.254 1.00 95.44 90 ARG A C 1
ATOM 761 O O . ARG A 1 90 ? 28.061 -18.973 8.570 1.00 95.44 90 ARG A O 1
ATOM 768 N N . ASP A 1 91 ? 26.053 -18.014 8.852 1.00 94.56 91 ASP A N 1
ATOM 769 C CA . ASP A 1 91 ? 25.495 -18.460 7.572 1.00 94.56 91 ASP A CA 1
ATOM 770 C C . ASP A 1 91 ? 26.270 -17.852 6.389 1.00 94.56 91 ASP A C 1
ATOM 772 O O . ASP A 1 91 ? 26.565 -18.532 5.410 1.00 94.56 91 ASP A O 1
ATOM 776 N N . LYS A 1 92 ? 26.704 -16.588 6.496 1.00 96.00 92 LYS A N 1
ATOM 777 C CA . LYS A 1 92 ? 27.564 -15.960 5.483 1.00 96.00 92 LYS A CA 1
ATOM 778 C C . LYS A 1 92 ? 28.945 -16.619 5.417 1.00 96.00 92 LYS A C 1
ATOM 780 O O . LYS A 1 92 ? 29.420 -16.891 4.320 1.00 96.00 92 LYS A O 1
ATOM 785 N N . LYS A 1 93 ? 29.578 -16.886 6.566 1.00 95.44 93 LYS A N 1
ATOM 786 C CA . LYS A 1 93 ? 30.893 -17.553 6.627 1.00 95.44 93 LYS A CA 1
ATOM 787 C C . LYS A 1 93 ? 30.835 -18.967 6.049 1.00 95.44 93 LYS A C 1
ATOM 789 O O . LYS A 1 93 ? 31.716 -19.346 5.291 1.00 95.44 93 LYS A O 1
ATOM 794 N N . THR A 1 94 ? 29.792 -19.730 6.365 1.00 93.75 94 THR A N 1
ATOM 795 C CA . THR A 1 94 ? 29.609 -21.087 5.822 1.00 93.75 94 THR A CA 1
ATOM 796 C C . THR A 1 94 ? 29.349 -21.073 4.317 1.00 93.75 94 THR A C 1
ATOM 798 O O . THR A 1 94 ? 29.963 -21.859 3.603 1.00 93.75 94 THR A O 1
ATOM 801 N N . GLN A 1 95 ? 28.534 -20.140 3.810 1.00 93.25 95 GLN A N 1
ATOM 802 C CA . GLN A 1 95 ? 28.349 -19.957 2.364 1.00 93.25 95 GLN A CA 1
ATOM 803 C C . GLN A 1 95 ? 29.646 -19.571 1.648 1.00 93.25 95 GLN A C 1
ATOM 805 O O . GLN A 1 95 ? 29.900 -20.054 0.549 1.00 93.25 95 GLN A O 1
ATOM 810 N N . ASP A 1 96 ? 30.453 -18.693 2.242 1.00 93.38 96 ASP A N 1
ATOM 811 C CA . ASP A 1 96 ? 31.732 -18.279 1.665 1.00 93.38 96 ASP A CA 1
ATOM 812 C C . ASP A 1 96 ? 32.720 -19.451 1.613 1.00 93.38 96 ASP A C 1
ATOM 814 O O . ASP A 1 96 ? 33.231 -19.782 0.547 1.00 93.38 96 ASP A O 1
ATOM 818 N N . LEU A 1 97 ? 32.875 -20.183 2.721 1.00 93.69 97 LEU A N 1
ATOM 819 C CA . LEU A 1 97 ? 33.681 -21.408 2.766 1.00 93.69 97 LEU A CA 1
ATOM 820 C C . LEU A 1 97 ? 33.227 -22.437 1.721 1.00 93.69 97 LEU A C 1
ATOM 822 O O . LEU A 1 97 ? 34.059 -22.997 1.011 1.00 93.69 97 LEU A O 1
ATOM 826 N N . GLN A 1 98 ? 31.919 -22.656 1.573 1.00 93.06 98 GLN A N 1
ATOM 827 C CA . GLN A 1 98 ? 31.381 -23.583 0.576 1.00 93.06 98 GLN A CA 1
ATOM 828 C C . GLN A 1 98 ? 31.691 -23.136 -0.862 1.00 93.06 98 GLN A C 1
ATOM 830 O O . GLN A 1 98 ? 31.984 -23.975 -1.718 1.00 93.06 98 GLN A O 1
ATOM 835 N N . LYS A 1 99 ? 31.678 -21.825 -1.135 1.00 94.06 99 LYS A N 1
ATOM 836 C CA . LYS A 1 99 ? 32.094 -21.272 -2.434 1.00 94.06 99 LYS A CA 1
ATOM 837 C C . LYS A 1 99 ? 33.579 -21.497 -2.698 1.00 94.06 99 LYS A C 1
ATOM 839 O O . LYS A 1 99 ? 33.917 -21.884 -3.812 1.00 94.06 99 LYS A O 1
ATOM 844 N N . LEU A 1 100 ? 34.446 -21.304 -1.699 1.00 92.69 100 LEU A N 1
ATOM 845 C CA . LEU A 1 100 ? 35.876 -21.590 -1.842 1.00 92.69 100 LEU A CA 1
ATOM 846 C C . LEU A 1 100 ? 36.134 -23.076 -2.123 1.00 92.69 100 LEU A C 1
ATOM 848 O O . LEU A 1 100 ? 36.904 -23.385 -3.028 1.00 92.69 100 LEU A O 1
ATOM 852 N N . ILE A 1 101 ? 35.462 -23.984 -1.406 1.00 91.06 101 ILE A N 1
ATOM 853 C CA . ILE A 1 101 ? 35.572 -25.434 -1.643 1.00 91.06 101 ILE A CA 1
ATOM 854 C C . ILE A 1 101 ? 35.130 -25.774 -3.073 1.00 91.06 101 ILE A C 1
ATOM 856 O O . ILE A 1 101 ? 35.873 -26.405 -3.815 1.00 91.06 101 ILE A O 1
ATOM 860 N N . THR A 1 102 ? 33.970 -25.267 -3.502 1.00 91.06 102 THR A N 1
ATOM 861 C CA . THR A 1 102 ? 33.448 -25.503 -4.861 1.00 91.06 102 THR A CA 1
ATOM 862 C C . THR A 1 102 ? 34.397 -24.967 -5.939 1.00 91.06 102 THR A C 1
ATOM 864 O O . THR A 1 102 ? 34.590 -25.607 -6.972 1.00 91.06 102 THR A O 1
ATOM 867 N N . ALA A 1 103 ? 35.012 -23.802 -5.713 1.00 87.56 103 ALA A N 1
ATOM 868 C CA . ALA A 1 103 ? 35.990 -23.228 -6.633 1.00 87.56 103 ALA A CA 1
ATOM 869 C C . ALA A 1 103 ? 37.273 -24.077 -6.706 1.00 87.56 103 ALA A C 1
ATOM 871 O O . ALA A 1 103 ? 37.777 -24.321 -7.803 1.00 87.56 103 ALA A O 1
ATOM 872 N N . ALA A 1 104 ? 37.759 -24.572 -5.564 1.00 87.94 104 ALA A N 1
ATOM 873 C CA . ALA A 1 104 ? 38.915 -25.462 -5.496 1.00 87.94 104 ALA A CA 1
ATOM 874 C C . ALA A 1 104 ? 38.654 -26.810 -6.195 1.00 87.94 104 ALA A C 1
ATOM 876 O O . ALA A 1 104 ? 39.492 -27.250 -6.981 1.00 87.94 104 ALA A O 1
ATOM 877 N N . ASP A 1 105 ? 37.481 -27.421 -6.001 1.00 82.12 105 ASP A N 1
ATOM 878 C CA . ASP A 1 105 ? 37.091 -28.680 -6.660 1.00 82.12 105 ASP A CA 1
ATOM 879 C C . ASP A 1 105 ? 36.955 -28.533 -8.187 1.00 82.12 105 ASP A C 1
ATOM 881 O O . ASP A 1 105 ? 37.296 -29.440 -8.955 1.00 82.12 105 ASP A O 1
ATOM 885 N N . CYS A 1 106 ? 36.501 -27.369 -8.664 1.00 77.25 106 CYS A N 1
ATOM 886 C CA . CYS A 1 106 ? 36.488 -27.057 -10.096 1.00 77.25 106 CYS A CA 1
ATOM 887 C C . CYS A 1 106 ? 37.908 -26.931 -10.669 1.00 77.25 106 CYS A C 1
ATOM 889 O O . CYS A 1 106 ? 38.159 -27.370 -11.794 1.00 77.25 106 CYS A O 1
ATOM 891 N N . GLN A 1 107 ? 38.838 -26.343 -9.911 1.00 73.00 107 GLN A N 1
ATOM 892 C CA . GLN A 1 107 ? 40.219 -26.141 -10.347 1.00 73.00 107 GLN A CA 1
ATOM 893 C C . GLN A 1 107 ? 41.015 -27.455 -10.363 1.00 73.00 107 GLN A C 1
ATOM 895 O O . GLN A 1 107 ? 41.715 -27.730 -11.337 1.00 73.00 107 GLN A O 1
ATOM 900 N N . THR A 1 108 ? 40.843 -28.320 -9.360 1.00 67.06 108 THR A N 1
ATOM 901 C CA . THR A 1 108 ? 41.454 -29.663 -9.341 1.00 67.06 108 THR A CA 1
ATOM 902 C C . THR A 1 108 ? 40.895 -30.568 -10.444 1.00 67.06 108 THR A C 1
ATOM 904 O O . THR A 1 108 ? 41.641 -31.331 -11.056 1.00 67.06 108 THR A O 1
ATOM 907 N N . SER A 1 109 ? 39.608 -30.435 -10.780 1.00 59.16 109 SER A N 1
ATOM 908 C CA . SER A 1 109 ? 38.984 -31.164 -11.896 1.00 59.16 109 SER A CA 1
ATOM 909 C C . SER A 1 109 ? 39.454 -30.688 -13.281 1.00 59.16 109 SER A C 1
ATOM 911 O O . SER A 1 109 ? 39.472 -31.478 -14.229 1.00 59.16 109 SER A O 1
ATOM 913 N N . ALA A 1 110 ? 39.845 -29.415 -13.418 1.00 58.16 110 ALA A N 1
ATOM 914 C CA . ALA A 1 110 ? 40.400 -28.862 -14.655 1.00 58.16 110 ALA A CA 1
ATOM 915 C C . ALA A 1 110 ? 41.846 -29.329 -14.909 1.00 58.16 110 ALA A C 1
ATOM 917 O O . ALA A 1 110 ? 42.191 -29.620 -16.053 1.00 58.16 110 ALA A O 1
ATOM 918 N N . GLU A 1 111 ? 42.652 -29.498 -13.856 1.00 53.88 111 GLU A N 1
ATOM 919 C CA . GLU A 1 111 ? 44.052 -29.948 -13.956 1.00 53.88 111 GLU A CA 1
ATOM 920 C C . GLU A 1 111 ? 44.179 -31.420 -14.418 1.00 53.88 111 GLU A C 1
ATOM 922 O O . GLU A 1 111 ? 45.157 -31.807 -15.055 1.00 53.88 111 GLU A O 1
ATOM 927 N N . ILE A 1 112 ? 43.154 -32.257 -14.188 1.00 56.62 112 ILE A N 1
ATOM 928 C CA . ILE A 1 112 ? 43.135 -33.667 -14.635 1.00 56.62 112 ILE A CA 1
ATOM 929 C C . ILE A 1 112 ? 42.858 -33.793 -16.153 1.00 56.62 112 ILE A C 1
ATOM 931 O O . ILE A 1 112 ? 43.117 -34.840 -16.759 1.00 56.62 112 ILE A O 1
ATOM 935 N N . ARG A 1 113 ? 42.395 -32.731 -16.832 1.00 51.22 113 ARG A N 1
ATOM 936 C CA . ARG A 1 113 ? 42.203 -32.732 -18.294 1.00 51.22 113 ARG A CA 1
ATOM 937 C C . ARG A 1 113 ? 43.401 -32.102 -19.010 1.00 51.22 113 ARG A C 1
ATOM 939 O O . ARG A 1 113 ? 43.467 -30.899 -19.222 1.00 51.22 113 ARG A O 1
ATOM 946 N N . ARG A 1 114 ? 44.319 -32.981 -19.429 1.00 48.97 114 ARG A N 1
ATOM 947 C CA . ARG A 1 114 ? 45.514 -32.730 -20.262 1.00 48.97 114 ARG A CA 1
ATOM 948 C C . ARG A 1 114 ? 45.316 -31.654 -21.357 1.00 48.97 114 ARG A C 1
ATOM 950 O O . ARG A 1 114 ? 44.276 -31.654 -22.022 1.00 48.97 114 ARG A O 1
ATOM 957 N N . PRO A 1 115 ? 46.333 -30.817 -21.648 1.00 46.84 115 PRO A N 1
ATOM 958 C CA . PRO A 1 115 ? 46.238 -29.764 -22.650 1.00 46.84 115 PRO A CA 1
ATOM 959 C C . PRO A 1 115 ? 46.426 -30.356 -24.049 1.00 46.84 115 PRO A C 1
ATOM 961 O O . PRO A 1 115 ? 47.440 -30.980 -24.353 1.00 46.84 115 PRO A O 1
ATOM 964 N N . GLY A 1 116 ? 45.438 -30.176 -24.922 1.00 51.06 116 GLY A N 1
ATOM 965 C CA . GLY A 1 116 ? 45.507 -30.753 -26.261 1.00 51.06 116 GLY A CA 1
ATOM 966 C C . GLY A 1 116 ? 44.356 -30.376 -27.178 1.00 51.06 116 GLY A C 1
ATOM 967 O O . GLY A 1 116 ? 43.750 -31.260 -27.776 1.00 51.06 116 GLY A O 1
ATOM 968 N N . ARG A 1 117 ? 44.033 -29.082 -27.321 1.00 43.06 117 ARG A N 1
ATOM 969 C CA . ARG A 1 117 ? 43.345 -28.611 -28.535 1.00 43.06 117 ARG A CA 1
ATOM 970 C C . ARG A 1 117 ? 43.458 -27.102 -28.735 1.00 43.06 117 ARG A C 1
ATOM 972 O O . ARG A 1 117 ? 42.943 -26.320 -27.946 1.00 43.06 117 ARG A O 1
ATOM 979 N N . ALA A 1 118 ? 44.110 -26.717 -29.829 1.00 50.78 118 ALA A N 1
ATOM 980 C CA . ALA A 1 118 ? 44.207 -25.338 -30.294 1.00 50.78 118 ALA A CA 1
ATOM 981 C C . ALA A 1 118 ? 42.829 -24.774 -30.717 1.00 50.78 118 ALA A C 1
ATOM 983 O O . ALA A 1 118 ? 41.999 -25.522 -31.253 1.00 50.78 118 ALA A O 1
ATOM 984 N N . PRO A 1 119 ? 42.576 -23.464 -30.536 1.00 47.41 119 PRO A N 1
ATOM 985 C CA . PRO A 1 119 ? 41.294 -22.856 -30.860 1.00 47.41 119 PRO A CA 1
ATOM 986 C C . PRO A 1 119 ? 41.209 -22.544 -32.361 1.00 47.41 119 PRO A C 1
ATOM 988 O O . PRO A 1 119 ? 41.931 -21.696 -32.886 1.00 47.41 119 PRO A O 1
ATOM 991 N N . LYS A 1 120 ? 40.286 -23.200 -33.074 1.00 47.78 120 LYS A N 1
ATOM 992 C CA . LYS A 1 120 ? 39.870 -22.751 -34.410 1.00 47.78 120 LYS A CA 1
ATOM 993 C C . LYS A 1 120 ? 39.034 -21.480 -34.250 1.00 47.78 120 LYS A C 1
ATOM 995 O O . LYS A 1 120 ? 37.961 -21.531 -33.649 1.00 47.78 120 LYS A O 1
ATOM 1000 N N . ARG A 1 121 ? 39.504 -20.359 -34.813 1.00 51.75 121 ARG A N 1
ATOM 1001 C CA . ARG A 1 121 ? 38.704 -19.137 -34.987 1.00 51.75 121 ARG A CA 1
ATOM 1002 C C . ARG A 1 121 ? 37.443 -19.496 -35.777 1.00 51.75 121 ARG A C 1
ATOM 1004 O O . ARG A 1 121 ? 37.525 -19.837 -36.954 1.00 51.75 121 ARG A O 1
ATOM 1011 N N . ARG A 1 122 ? 36.285 -19.454 -35.119 1.00 41.38 122 ARG A N 1
ATOM 1012 C CA . ARG A 1 122 ? 34.978 -19.463 -35.778 1.00 41.38 122 ARG A CA 1
ATOM 1013 C C . ARG A 1 122 ? 34.566 -18.014 -35.996 1.00 41.38 122 ARG A C 1
ATOM 1015 O O . ARG A 1 122 ? 34.537 -17.231 -35.052 1.00 41.38 122 ARG A O 1
ATOM 1022 N N . LEU A 1 123 ? 34.296 -17.685 -37.253 1.00 45.03 123 LEU A N 1
ATOM 1023 C CA . LEU A 1 123 ? 33.671 -16.435 -37.666 1.00 45.03 123 LEU A CA 1
ATOM 1024 C C . LEU A 1 123 ? 32.330 -16.276 -36.937 1.00 45.03 123 LEU A C 1
ATOM 1026 O O . LEU A 1 123 ? 31.580 -17.245 -36.791 1.00 45.03 123 LEU A O 1
ATOM 1030 N N . ALA A 1 124 ? 32.073 -15.063 -36.456 1.00 40.69 124 ALA A N 1
ATOM 1031 C CA . ALA A 1 124 ? 30.849 -14.699 -35.760 1.00 40.69 124 ALA A CA 1
ATOM 1032 C C . ALA A 1 124 ? 29.624 -14.921 -36.669 1.00 40.69 124 ALA A C 1
ATOM 1034 O O . ALA A 1 124 ? 29.621 -14.434 -37.802 1.00 40.69 124 ALA A O 1
ATOM 1035 N N . PRO A 1 125 ? 28.574 -15.622 -36.209 1.00 40.09 125 PRO A N 1
ATOM 1036 C CA . PRO A 1 125 ? 27.299 -15.604 -36.898 1.00 40.09 125 PRO A CA 1
ATOM 1037 C C . PRO A 1 125 ? 26.602 -14.274 -36.592 1.00 40.09 125 PRO A C 1
ATOM 1039 O O . PRO A 1 125 ? 26.400 -13.913 -35.434 1.00 40.09 125 PRO A O 1
ATOM 1042 N N . THR A 1 126 ? 26.239 -13.556 -37.653 1.00 48.66 126 THR A N 1
ATOM 1043 C CA . THR A 1 126 ? 25.280 -12.447 -37.624 1.00 48.66 126 THR A CA 1
ATOM 1044 C C . THR A 1 126 ? 24.020 -12.889 -36.871 1.00 48.66 126 THR A C 1
ATOM 1046 O O . THR A 1 126 ? 23.308 -13.807 -37.285 1.00 48.66 126 THR A O 1
ATOM 1049 N N . SER A 1 127 ? 23.778 -12.285 -35.708 1.00 37.69 127 SER A N 1
ATOM 1050 C CA . SER A 1 127 ? 22.542 -12.482 -34.964 1.00 37.69 127 SER A CA 1
ATOM 1051 C C . SER A 1 127 ? 21.431 -11.708 -35.662 1.00 37.69 127 SER A C 1
ATOM 1053 O O . SER A 1 127 ? 21.446 -10.478 -35.690 1.00 37.69 127 SER A O 1
ATOM 1055 N N . ARG A 1 128 ? 20.446 -12.428 -36.199 1.00 40.44 128 ARG A N 1
ATOM 1056 C CA . ARG A 1 128 ? 19.127 -11.849 -36.479 1.00 40.44 128 ARG A CA 1
ATOM 1057 C C . ARG A 1 128 ? 18.539 -11.345 -35.150 1.00 40.44 128 ARG A C 1
ATOM 1059 O O . ARG A 1 128 ? 18.677 -12.068 -34.158 1.00 40.44 128 ARG A O 1
ATOM 1066 N N . PRO A 1 129 ? 17.890 -10.169 -35.093 1.00 40.34 129 PRO A N 1
ATOM 1067 C CA . PRO A 1 129 ? 17.199 -9.748 -33.886 1.00 40.34 129 PRO A CA 1
ATOM 1068 C C . PRO A 1 129 ? 16.017 -10.694 -33.672 1.00 40.34 129 PRO A C 1
ATOM 1070 O O . PRO A 1 129 ? 15.104 -10.808 -34.489 1.00 40.34 129 PRO A O 1
ATOM 1073 N N . ARG A 1 130 ? 16.106 -11.461 -32.590 1.00 35.66 130 ARG A N 1
ATOM 1074 C CA . ARG A 1 130 ? 15.064 -12.360 -32.122 1.00 35.66 130 ARG A CA 1
ATOM 1075 C C . ARG A 1 130 ? 14.042 -11.499 -31.385 1.00 35.66 130 ARG A C 1
ATOM 1077 O O . ARG A 1 130 ? 14.355 -10.955 -30.334 1.00 35.66 130 ARG A O 1
ATOM 1084 N N . VAL A 1 131 ? 12.837 -11.382 -31.931 1.00 43.66 131 VAL A N 1
ATOM 1085 C CA . VAL A 1 131 ? 11.717 -10.596 -31.375 1.00 43.66 131 VAL A CA 1
ATOM 1086 C C . VAL A 1 131 ? 11.097 -11.198 -30.096 1.00 43.66 131 VAL A C 1
ATOM 1088 O O . VAL A 1 131 ? 10.011 -10.804 -29.690 1.00 43.66 131 VAL A O 1
ATOM 1091 N N . ASP A 1 132 ? 11.783 -12.118 -29.413 1.00 35.41 132 ASP A N 1
ATOM 1092 C CA . ASP A 1 132 ? 11.233 -12.853 -28.260 1.00 35.41 132 ASP A CA 1
ATOM 1093 C C . ASP A 1 132 ? 11.394 -12.114 -26.915 1.00 35.41 132 ASP A C 1
ATOM 1095 O O . ASP A 1 132 ? 11.077 -12.660 -25.859 1.00 35.41 132 ASP A O 1
ATOM 1099 N N . ASN A 1 133 ? 11.876 -10.868 -26.907 1.00 40.94 133 ASN A N 1
ATOM 1100 C CA . ASN A 1 133 ? 12.196 -10.160 -25.662 1.00 40.94 133 ASN A CA 1
ATOM 1101 C C . ASN A 1 133 ? 11.031 -9.388 -25.018 1.00 40.94 133 ASN A C 1
ATOM 1103 O O . ASN A 1 133 ? 11.230 -8.807 -23.954 1.00 40.94 133 ASN A O 1
ATOM 1107 N N . LEU A 1 134 ? 9.821 -9.411 -25.589 1.00 43.69 134 LEU A N 1
ATOM 1108 C CA . LEU A 1 134 ? 8.648 -8.769 -24.970 1.00 43.69 134 LEU A CA 1
ATOM 1109 C C . LEU A 1 134 ? 7.920 -9.672 -23.950 1.00 43.69 134 LEU A C 1
ATOM 1111 O O . LEU A 1 134 ? 7.075 -9.196 -23.200 1.00 43.69 134 LEU A O 1
ATOM 1115 N N . SER A 1 135 ? 8.268 -10.962 -23.862 1.00 42.25 135 SER A N 1
ATOM 1116 C CA . SER A 1 135 ? 7.699 -11.893 -22.866 1.00 42.25 135 SER A CA 1
ATOM 1117 C C . SER A 1 135 ? 8.498 -11.994 -21.558 1.00 42.25 135 SER A C 1
ATOM 1119 O O . SER A 1 135 ? 8.150 -12.793 -20.688 1.00 42.25 135 SER A O 1
ATOM 1121 N N . GLY A 1 136 ? 9.568 -11.213 -21.396 1.00 44.94 136 GLY A N 1
ATOM 1122 C CA . GLY A 1 136 ? 10.402 -11.234 -20.195 1.00 44.94 136 GLY A CA 1
ATOM 1123 C C . GLY A 1 136 ? 9.824 -10.366 -19.082 1.00 44.94 136 GLY A C 1
ATOM 1124 O O . GLY A 1 136 ? 10.127 -9.185 -19.038 1.00 44.94 136 GLY A O 1
ATOM 1125 N N . GLU A 1 137 ? 9.016 -10.968 -18.205 1.00 52.44 137 GLU A N 1
ATOM 1126 C CA . GLU A 1 137 ? 8.543 -10.414 -16.925 1.00 52.44 137 GLU A CA 1
ATOM 1127 C C . GLU A 1 137 ? 8.051 -8.954 -16.976 1.00 52.44 137 GLU A C 1
ATOM 1129 O O . GLU A 1 137 ? 8.802 -8.008 -16.741 1.00 52.44 137 GLU A O 1
ATOM 1134 N N . ILE A 1 138 ? 6.740 -8.770 -17.173 1.00 55.81 138 ILE A N 1
ATOM 1135 C CA . ILE A 1 138 ? 6.067 -7.508 -16.832 1.00 55.81 138 ILE A CA 1
ATOM 1136 C C . ILE A 1 138 ? 6.487 -7.130 -15.403 1.00 55.81 138 ILE A C 1
ATOM 1138 O O . ILE A 1 138 ? 6.259 -7.904 -14.466 1.00 55.81 138 ILE A O 1
ATOM 1142 N N . SER A 1 139 ? 7.138 -5.974 -15.230 1.00 62.75 139 SER A N 1
ATOM 1143 C CA . SER A 1 139 ? 7.654 -5.535 -13.929 1.00 62.75 139 SER A CA 1
ATOM 1144 C C . SER A 1 139 ? 6.499 -5.138 -13.010 1.00 62.75 139 SER A C 1
ATOM 1146 O O . SER A 1 139 ? 6.184 -3.963 -12.851 1.00 62.75 139 SER A O 1
ATOM 1148 N N . GLY A 1 140 ? 5.868 -6.119 -12.369 1.00 73.06 140 GLY A N 1
ATOM 1149 C CA . GLY A 1 140 ? 4.878 -5.874 -11.326 1.00 73.06 140 GLY A CA 1
ATOM 1150 C C . GLY A 1 140 ? 5.531 -5.285 -10.073 1.00 73.06 140 GLY A C 1
ATOM 1151 O O . GLY A 1 140 ? 6.532 -5.807 -9.569 1.00 73.06 140 GLY A O 1
ATOM 1152 N N . ILE A 1 141 ? 4.955 -4.212 -9.531 1.00 80.88 141 ILE A N 1
ATOM 1153 C CA . ILE A 1 141 ? 5.363 -3.635 -8.249 1.00 80.88 141 ILE A CA 1
ATOM 1154 C C . ILE A 1 141 ? 5.012 -4.644 -7.150 1.00 80.88 141 ILE A C 1
ATOM 1156 O O . ILE A 1 141 ? 3.846 -4.880 -6.831 1.00 80.88 141 ILE A O 1
ATOM 1160 N N . LYS A 1 142 ? 6.036 -5.257 -6.547 1.00 77.75 142 LYS A N 1
ATOM 1161 C CA . LYS A 1 142 ? 5.865 -6.190 -5.424 1.00 77.75 142 LYS A CA 1
ATOM 1162 C C . LYS A 1 142 ? 5.779 -5.423 -4.112 1.00 77.75 142 LYS A C 1
ATOM 1164 O O . LYS A 1 142 ? 6.801 -5.112 -3.502 1.00 77.75 142 LYS A O 1
ATOM 1169 N N . PHE A 1 143 ? 4.560 -5.124 -3.677 1.00 78.25 143 PHE A N 1
ATOM 1170 C CA . PHE A 1 143 ? 4.326 -4.488 -2.384 1.00 78.25 143 PHE A CA 1
ATOM 1171 C C . PHE A 1 143 ? 4.699 -5.443 -1.230 1.00 78.25 143 PHE A C 1
ATOM 1173 O O . PHE A 1 143 ? 4.305 -6.610 -1.267 1.00 78.25 143 PHE A O 1
ATOM 1180 N N . PRO A 1 144 ? 5.451 -4.987 -0.208 1.00 71.12 144 PRO A N 1
ATOM 1181 C CA . PRO A 1 144 ? 5.815 -5.812 0.937 1.00 71.12 144 PRO A CA 1
ATOM 1182 C C . PRO A 1 144 ? 4.572 -6.291 1.683 1.00 71.12 144 PRO A C 1
ATOM 1184 O O . PRO A 1 144 ? 3.686 -5.492 1.994 1.00 71.12 144 PRO A O 1
ATOM 1187 N N . ASP A 1 145 ? 4.521 -7.582 2.008 1.00 64.19 145 ASP A N 1
ATOM 1188 C CA . ASP A 1 145 ? 3.450 -8.113 2.843 1.00 64.19 145 ASP A CA 1
ATOM 1189 C C . ASP A 1 145 ? 3.720 -7.727 4.306 1.00 64.19 145 ASP A C 1
ATOM 1191 O O . ASP A 1 145 ? 4.638 -8.241 4.946 1.00 64.19 145 ASP A O 1
ATOM 1195 N N . LEU A 1 146 ? 2.943 -6.781 4.844 1.00 67.94 146 LEU A N 1
ATOM 1196 C CA . LEU A 1 146 ? 3.111 -6.235 6.201 1.00 67.94 146 LEU A CA 1
ATOM 1197 C C . LEU A 1 146 ? 2.651 -7.196 7.319 1.00 67.94 146 LEU A C 1
ATOM 1199 O O . LEU A 1 146 ? 2.492 -6.783 8.465 1.00 67.94 146 LEU A O 1
ATOM 1203 N N . ARG A 1 147 ? 2.468 -8.489 7.021 1.00 59.22 147 ARG A N 1
ATOM 1204 C CA . ARG A 1 147 ? 1.987 -9.520 7.963 1.00 59.22 147 ARG A CA 1
ATOM 1205 C C . ARG A 1 147 ? 2.892 -9.785 9.172 1.00 59.22 147 ARG A C 1
ATOM 1207 O O . ARG A 1 147 ? 2.461 -10.478 10.086 1.00 59.22 147 ARG A O 1
ATOM 1214 N N . GLY A 1 148 ? 4.119 -9.261 9.196 1.00 62.88 148 GLY A N 1
ATOM 1215 C CA . GLY A 1 148 ? 5.059 -9.441 10.311 1.00 62.88 148 GLY A CA 1
ATOM 1216 C C . GLY A 1 148 ? 4.792 -8.557 11.537 1.00 62.88 148 GLY A C 1
ATOM 1217 O O . GLY A 1 148 ? 5.303 -8.849 12.614 1.00 62.88 148 GLY A O 1
ATOM 1218 N N . THR A 1 149 ? 3.991 -7.497 11.403 1.00 58.06 149 THR A N 1
ATOM 1219 C CA . THR A 1 149 ? 3.712 -6.537 12.482 1.00 58.06 149 THR A CA 1
ATOM 1220 C C . THR A 1 149 ? 2.227 -6.583 12.828 1.00 58.06 149 THR A C 1
ATOM 1222 O O . THR A 1 149 ? 1.382 -6.304 11.982 1.00 58.06 149 THR A O 1
ATOM 1225 N N . ALA A 1 150 ? 1.891 -6.927 14.075 1.00 64.06 150 ALA A N 1
ATOM 1226 C CA . ALA A 1 150 ? 0.504 -7.149 14.511 1.00 64.06 150 ALA A CA 1
ATOM 1227 C C . ALA A 1 150 ? -0.417 -5.920 14.349 1.00 64.06 150 ALA A C 1
ATOM 1229 O O . ALA A 1 150 ? -1.638 -6.060 14.328 1.00 64.06 150 ALA A O 1
ATOM 1230 N N . ILE A 1 151 ? 0.157 -4.719 14.227 1.00 75.19 151 ILE A N 1
ATOM 1231 C CA . ILE A 1 151 ? -0.557 -3.462 14.007 1.00 75.19 151 ILE A CA 1
ATOM 1232 C C . ILE A 1 151 ? 0.210 -2.676 12.942 1.00 75.19 151 ILE A C 1
ATOM 1234 O O . ILE A 1 151 ? 1.400 -2.404 13.103 1.00 75.19 151 ILE A O 1
ATOM 1238 N N . TYR A 1 152 ? -0.466 -2.299 11.858 1.00 79.50 152 TYR A N 1
ATOM 1239 C CA . TYR A 1 152 ? 0.096 -1.452 10.806 1.00 79.50 152 TYR A CA 1
ATOM 1240 C C . TYR A 1 152 ? -0.916 -0.390 10.365 1.00 79.50 152 TYR A C 1
ATOM 1242 O O . TYR A 1 152 ? -2.127 -0.618 10.345 1.00 79.50 152 TYR A O 1
ATOM 1250 N N . LEU A 1 153 ? -0.413 0.790 9.994 1.00 82.44 153 LEU A N 1
ATOM 1251 C CA . LEU A 1 153 ? -1.228 1.852 9.406 1.00 82.44 153 LEU A CA 1
ATOM 1252 C C . LEU A 1 153 ? -1.594 1.479 7.969 1.00 82.44 153 LEU A C 1
ATOM 1254 O O . LEU A 1 153 ? -0.741 1.067 7.183 1.00 82.44 153 LEU A O 1
ATOM 1258 N N . ARG A 1 154 ? -2.860 1.675 7.593 1.00 84.69 154 ARG A N 1
ATOM 1259 C CA . ARG A 1 154 ? -3.351 1.370 6.240 1.00 84.69 154 ARG A CA 1
ATOM 1260 C C . ARG A 1 154 ? -2.595 2.146 5.155 1.00 84.69 154 ARG A C 1
ATOM 1262 O O . ARG A 1 154 ? -2.243 1.571 4.130 1.00 84.69 154 ARG A O 1
ATOM 1269 N N . SER A 1 155 ? -2.233 3.398 5.443 1.00 85.44 155 SER A N 1
ATOM 1270 C CA . SER A 1 155 ? -1.387 4.250 4.594 1.00 85.44 155 SER A CA 1
ATOM 1271 C C . SER A 1 155 ? -0.035 3.629 4.244 1.00 85.44 155 SER A C 1
ATOM 1273 O O . SER A 1 155 ? 0.524 3.909 3.186 1.00 85.44 155 SER A O 1
ATOM 1275 N N . GLN A 1 156 ? 0.488 2.734 5.084 1.00 85.12 156 GLN A N 1
ATOM 1276 C CA . GLN A 1 156 ? 1.764 2.076 4.835 1.00 85.12 156 GLN A CA 1
ATOM 1277 C C . GLN A 1 156 ? 1.704 1.090 3.662 1.00 85.12 156 GLN A C 1
ATOM 1279 O O . GLN A 1 156 ? 2.727 0.852 3.026 1.00 85.12 156 GLN A O 1
ATOM 1284 N N . ARG A 1 157 ? 0.509 0.592 3.311 1.00 83.62 157 ARG A N 1
ATOM 1285 C CA . ARG A 1 157 ? 0.281 -0.262 2.131 1.00 83.62 157 ARG A CA 1
ATOM 1286 C C . ARG A 1 157 ? 0.385 0.499 0.810 1.00 83.62 157 ARG A C 1
ATOM 1288 O O . ARG A 1 157 ? 0.545 -0.125 -0.231 1.00 83.62 157 ARG A O 1
ATOM 1295 N N . MET A 1 158 ? 0.290 1.827 0.846 1.00 85.44 158 MET A N 1
ATOM 1296 C CA . MET A 1 158 ? 0.364 2.684 -0.342 1.00 85.44 158 MET A CA 1
ATOM 1297 C C . MET A 1 158 ? 1.783 3.189 -0.609 1.00 85.44 158 MET A C 1
ATOM 1299 O O . MET A 1 158 ? 2.006 3.906 -1.584 1.00 85.44 158 MET A O 1
ATOM 1303 N N . LYS A 1 159 ? 2.754 2.853 0.248 1.00 87.38 159 LYS A N 1
ATOM 1304 C CA . LYS A 1 159 ? 4.151 3.219 0.020 1.00 87.38 159 LYS A CA 1
ATOM 1305 C C . LYS A 1 159 ? 4.744 2.306 -1.047 1.00 87.38 159 LYS A C 1
ATOM 1307 O O . LYS A 1 159 ? 4.762 1.086 -0.884 1.00 87.38 159 LYS A O 1
ATOM 1312 N N . LEU A 1 160 ? 5.239 2.912 -2.125 1.00 87.62 160 LEU A N 1
ATOM 1313 C CA . LEU A 1 160 ? 5.991 2.193 -3.146 1.00 87.62 160 LEU A CA 1
ATOM 1314 C C . LEU A 1 160 ? 7.267 1.607 -2.517 1.00 87.62 160 LEU A C 1
ATOM 1316 O O . LEU A 1 160 ? 7.923 2.280 -1.715 1.00 87.62 160 LEU A O 1
ATOM 1320 N N . PRO A 1 161 ? 7.616 0.354 -2.832 1.00 84.62 161 PRO A N 1
ATOM 1321 C CA . PRO A 1 161 ? 8.773 -0.288 -2.232 1.00 84.62 161 PRO A CA 1
ATOM 1322 C C . PRO A 1 161 ? 10.089 0.261 -2.795 1.00 84.62 161 PRO A C 1
ATOM 1324 O O . PRO A 1 161 ? 10.182 0.642 -3.957 1.00 84.62 161 PRO A O 1
ATOM 1327 N N . ALA A 1 162 ? 11.131 0.289 -1.959 1.00 80.69 162 ALA A N 1
ATOM 1328 C CA . ALA A 1 162 ? 12.415 0.921 -2.285 1.00 80.69 162 ALA A CA 1
ATOM 1329 C C . ALA A 1 162 ? 13.186 0.240 -3.434 1.00 80.69 162 ALA A C 1
ATOM 1331 O O . ALA A 1 162 ? 14.104 0.828 -3.999 1.00 80.69 162 ALA A O 1
ATOM 1332 N N . ASN A 1 163 ? 12.821 -0.996 -3.787 1.00 82.06 163 ASN A N 1
ATOM 1333 C CA . ASN A 1 163 ? 13.347 -1.696 -4.960 1.00 82.06 163 ASN A CA 1
ATOM 1334 C C . ASN A 1 163 ? 12.802 -1.130 -6.283 1.00 82.06 163 ASN A C 1
ATOM 1336 O O . ASN A 1 163 ? 13.390 -1.377 -7.336 1.00 82.06 163 ASN A O 1
ATOM 1340 N N . LEU A 1 164 ? 11.701 -0.374 -6.251 1.00 84.69 164 LEU A N 1
ATOM 1341 C CA . LEU A 1 164 ? 11.169 0.324 -7.410 1.00 84.69 164 LEU A CA 1
ATOM 1342 C C . LEU A 1 164 ? 12.016 1.583 -7.649 1.00 84.69 164 LEU A C 1
ATOM 1344 O O . LEU A 1 164 ? 11.869 2.591 -6.964 1.00 84.69 164 LEU A O 1
ATOM 1348 N N . GLY A 1 165 ? 12.968 1.504 -8.580 1.00 88.94 165 GLY A N 1
ATOM 1349 C CA . GLY A 1 165 ? 13.939 2.576 -8.820 1.00 88.94 165 GLY A CA 1
ATOM 1350 C C . GLY A 1 165 ? 13.300 3.950 -9.083 1.00 88.94 165 GLY A C 1
ATOM 1351 O O . GLY A 1 165 ? 12.233 4.052 -9.688 1.00 88.94 165 GLY A O 1
ATOM 1352 N N . GLN A 1 166 ? 13.998 5.023 -8.692 1.00 90.56 166 GLN A N 1
ATOM 1353 C CA . GLN A 1 166 ? 13.482 6.404 -8.710 1.00 90.56 166 GLN A CA 1
ATOM 1354 C C . GLN A 1 166 ? 12.900 6.856 -10.060 1.00 90.56 166 GLN A C 1
ATOM 1356 O O . GLN A 1 166 ? 11.931 7.608 -10.086 1.00 90.56 166 GLN A O 1
ATOM 1361 N N . LYS A 1 167 ? 13.463 6.393 -11.185 1.00 91.69 167 LYS A N 1
ATOM 1362 C CA . LYS A 1 167 ? 12.948 6.712 -12.529 1.00 91.69 167 LYS A CA 1
ATOM 1363 C C . LYS A 1 167 ? 11.517 6.200 -12.730 1.00 91.69 167 LYS A C 1
ATOM 1365 O O . LYS A 1 167 ? 10.671 6.948 -13.201 1.00 91.69 167 LYS A O 1
ATOM 1370 N N . LYS A 1 168 ? 11.249 4.955 -12.320 1.00 91.38 168 LYS A N 1
ATOM 1371 C CA . LYS A 1 168 ? 9.923 4.325 -12.415 1.00 91.38 168 LYS A CA 1
ATOM 1372 C C . LYS A 1 168 ? 8.919 5.025 -11.496 1.00 91.38 168 LYS A C 1
ATOM 1374 O O . LYS A 1 168 ? 7.803 5.298 -11.915 1.00 91.38 168 LYS A O 1
ATOM 1379 N N . VAL A 1 169 ? 9.341 5.389 -10.282 1.00 93.06 169 VAL A N 1
ATOM 1380 C CA . VAL A 1 169 ? 8.507 6.153 -9.333 1.00 93.06 169 VAL A CA 1
ATOM 1381 C C . VAL A 1 169 ? 8.080 7.497 -9.927 1.00 93.06 169 VAL A C 1
ATOM 1383 O O . VAL A 1 169 ? 6.889 7.789 -9.973 1.00 93.06 169 VAL A O 1
ATOM 1386 N N . LYS A 1 170 ? 9.026 8.273 -10.469 1.00 94.12 170 LYS A N 1
ATOM 1387 C CA . LYS A 1 170 ? 8.719 9.561 -11.108 1.00 94.12 170 LYS A CA 1
ATOM 1388 C C . LYS A 1 170 ? 7.830 9.420 -12.342 1.00 94.12 170 LYS A C 1
ATOM 1390 O O . LYS A 1 170 ? 6.979 10.269 -12.573 1.00 94.12 170 LYS A O 1
ATOM 1395 N N . ALA A 1 171 ? 8.011 8.362 -13.132 1.00 94.06 171 ALA A N 1
ATOM 1396 C CA . ALA A 1 171 ? 7.148 8.098 -14.281 1.00 94.06 171 ALA A CA 1
ATOM 1397 C C . ALA A 1 171 ? 5.690 7.865 -13.855 1.00 94.06 171 ALA A C 1
ATOM 1399 O O . ALA A 1 171 ? 4.779 8.417 -14.466 1.00 94.06 171 ALA A O 1
ATOM 1400 N N . ILE A 1 172 ? 5.473 7.112 -12.772 1.00 93.94 172 ILE A N 1
ATOM 1401 C CA . ILE A 1 172 ? 4.139 6.906 -12.195 1.00 93.94 172 ILE A CA 1
ATOM 1402 C C . ILE A 1 172 ? 3.554 8.239 -11.701 1.00 93.94 172 ILE A C 1
ATOM 1404 O O . ILE A 1 172 ? 2.409 8.546 -12.013 1.00 93.94 172 ILE A O 1
ATOM 1408 N N . GLU A 1 173 ? 4.324 9.057 -10.976 1.00 94.31 173 GLU A N 1
ATOM 1409 C CA . GLU A 1 173 ? 3.874 10.377 -10.493 1.00 94.31 173 GLU A CA 1
ATOM 1410 C C . GLU A 1 173 ? 3.500 11.331 -11.639 1.00 94.31 173 GLU A C 1
ATOM 1412 O O . GLU A 1 173 ? 2.494 12.041 -11.561 1.00 94.31 173 GLU A O 1
ATOM 1417 N N . GLN A 1 174 ? 4.273 11.314 -12.726 1.00 95.25 174 GLN A N 1
ATOM 1418 C CA . GLN A 1 174 ? 3.997 12.110 -13.917 1.00 95.25 174 GLN A CA 1
ATOM 1419 C C . GLN A 1 174 ? 2.698 11.669 -14.603 1.00 95.25 174 GLN A C 1
ATOM 1421 O O . GLN A 1 174 ? 1.883 12.519 -14.951 1.00 95.25 174 GLN A O 1
ATOM 1426 N N . LEU A 1 175 ? 2.483 10.359 -14.763 1.00 94.62 175 LEU A N 1
ATOM 1427 C CA . LEU A 1 175 ? 1.255 9.806 -15.345 1.00 94.62 175 LEU A CA 1
ATOM 1428 C C . LEU A 1 175 ? 0.024 10.079 -14.471 1.00 94.62 175 LEU A C 1
ATOM 1430 O O . LEU A 1 175 ? -1.041 10.400 -14.986 1.00 94.62 175 LEU A O 1
ATOM 1434 N N . LEU A 1 176 ? 0.166 10.000 -13.146 1.00 95.12 176 LEU A N 1
ATOM 1435 C CA . LEU A 1 176 ? -0.903 10.381 -12.217 1.00 95.12 176 LEU A CA 1
ATOM 1436 C C . LEU A 1 176 ? -1.268 11.864 -12.365 1.00 95.12 176 LEU A C 1
ATOM 1438 O O . LEU A 1 176 ? -2.449 12.202 -12.378 1.00 95.12 176 LEU A O 1
ATOM 1442 N N . SER A 1 177 ? -0.263 12.727 -12.538 1.00 94.81 177 SER A N 1
ATOM 1443 C CA . SER A 1 177 ? -0.467 14.161 -12.777 1.00 94.81 177 SER A CA 1
ATOM 1444 C C . SER A 1 177 ? -1.143 14.427 -14.128 1.00 94.81 177 SER A C 1
ATOM 1446 O O . SER A 1 177 ? -2.041 15.257 -14.204 1.00 94.81 177 SER A O 1
ATOM 1448 N N . GLU A 1 178 ? -0.762 13.693 -15.181 1.00 94.94 178 GLU A N 1
ATOM 1449 C CA . GLU A 1 178 ? -1.378 13.758 -16.519 1.00 94.94 178 GLU A CA 1
ATOM 1450 C C . GLU A 1 178 ? -2.868 13.382 -16.478 1.00 94.94 178 GLU A C 1
ATOM 1452 O O . GLU A 1 178 ? -3.697 14.032 -17.113 1.00 94.94 178 GLU A O 1
ATOM 1457 N N . LEU A 1 179 ? -3.222 12.378 -15.672 1.00 93.56 179 LEU A N 1
ATOM 1458 C CA . LEU A 1 179 ? -4.602 11.929 -15.472 1.00 93.56 179 LEU A CA 1
ATOM 1459 C C . LEU A 1 179 ? -5.390 12.771 -14.451 1.00 93.56 179 LEU A C 1
ATOM 1461 O O . LEU A 1 179 ? -6.550 12.463 -14.186 1.00 93.56 179 LEU A O 1
ATOM 1465 N N . ASN A 1 180 ? -4.792 13.828 -13.885 1.00 92.69 180 ASN A N 1
ATOM 1466 C CA . ASN A 1 180 ? -5.368 14.657 -12.816 1.00 92.69 180 ASN A CA 1
ATOM 1467 C C . ASN A 1 180 ? -5.812 13.852 -11.577 1.00 92.69 180 ASN A C 1
ATOM 1469 O O . ASN A 1 180 ? -6.824 14.161 -10.946 1.00 92.69 180 ASN A O 1
ATOM 1473 N N . ILE A 1 181 ? -5.057 12.812 -11.217 1.00 92.25 181 ILE A N 1
ATOM 1474 C CA . ILE A 1 181 ? -5.327 11.976 -10.044 1.00 92.25 181 ILE A CA 1
ATOM 1475 C C . ILE A 1 181 ? -4.467 12.459 -8.875 1.00 92.25 181 ILE A C 1
ATOM 1477 O O . ILE A 1 181 ? -3.248 12.589 -8.993 1.00 92.25 181 ILE A O 1
ATOM 1481 N N . GLU A 1 182 ? -5.096 12.689 -7.719 1.00 89.69 182 GLU A N 1
ATOM 1482 C CA . GLU A 1 182 ? -4.386 13.067 -6.496 1.00 89.69 182 GLU A CA 1
ATOM 1483 C C . GLU A 1 182 ? -3.350 11.985 -6.109 1.00 89.69 182 GLU A C 1
ATOM 1485 O O . GLU A 1 182 ? -3.706 10.810 -5.972 1.00 89.69 182 GLU A O 1
ATOM 1490 N N . PRO A 1 183 ? -2.069 12.340 -5.884 1.00 85.75 183 PRO A N 1
ATOM 1491 C CA . PRO A 1 183 ? -1.016 11.363 -5.592 1.00 85.75 183 PRO A CA 1
ATOM 1492 C C . PRO A 1 183 ? -1.118 10.747 -4.186 1.00 85.75 183 PRO A C 1
ATOM 1494 O O . PRO A 1 183 ? -0.556 9.673 -3.944 1.00 85.75 183 PRO A O 1
ATOM 1497 N N . ASN A 1 184 ? -1.837 11.408 -3.272 1.00 87.19 184 ASN A N 1
ATOM 1498 C CA . ASN A 1 184 ? -1.980 11.033 -1.864 1.00 87.19 184 ASN A CA 1
ATOM 1499 C C . ASN A 1 184 ? -3.457 10.895 -1.453 1.00 87.19 184 ASN A C 1
ATOM 1501 O O . ASN A 1 184 ? -3.916 11.618 -0.570 1.00 87.19 184 ASN A O 1
ATOM 1505 N N . PRO A 1 185 ? -4.213 9.966 -2.060 1.00 88.81 185 PRO A N 1
ATOM 1506 C CA . PRO A 1 185 ? -5.623 9.805 -1.746 1.00 88.81 185 PRO A CA 1
ATOM 1507 C C . PRO A 1 185 ? -5.813 9.255 -0.324 1.00 88.81 185 PRO A C 1
ATOM 1509 O O . PRO A 1 185 ? -4.918 8.639 0.268 1.00 88.81 185 PRO A O 1
ATOM 1512 N N . THR A 1 186 ? -7.012 9.446 0.231 1.00 88.38 186 THR A N 1
ATOM 1513 C CA . THR A 1 186 ? -7.328 9.006 1.597 1.00 88.38 186 THR A CA 1
ATOM 1514 C C . THR A 1 186 ? -7.114 7.489 1.775 1.00 88.38 186 THR A C 1
ATOM 1516 O O . THR A 1 186 ? -7.671 6.695 1.016 1.00 88.38 186 THR A O 1
ATOM 1519 N N . PRO A 1 187 ? -6.329 7.030 2.772 1.00 87.62 187 PRO A N 1
ATOM 1520 C CA . PRO A 1 187 ? -5.976 5.612 2.894 1.00 87.62 187 PRO A CA 1
ATOM 1521 C C . PRO A 1 187 ? -7.116 4.736 3.449 1.00 87.62 187 PRO A C 1
ATOM 1523 O O . PRO A 1 187 ? -7.065 4.303 4.601 1.00 87.62 187 PRO A O 1
ATOM 1526 N N . THR A 1 188 ? -8.144 4.458 2.642 1.00 91.88 188 THR A N 1
ATOM 1527 C CA . THR A 1 188 ? -9.199 3.455 2.912 1.00 91.88 188 THR A CA 1
ATOM 1528 C C . THR A 1 188 ? -8.843 2.095 2.289 1.00 91.88 188 THR A C 1
ATOM 1530 O O . THR A 1 188 ? -7.832 1.973 1.604 1.00 91.88 188 THR A O 1
ATOM 1533 N N . GLU A 1 189 ? -9.604 1.018 2.554 1.00 86.94 189 GLU A N 1
ATOM 1534 C CA . GLU A 1 189 ? -9.240 -0.331 2.039 1.00 86.94 189 GLU A CA 1
ATOM 1535 C C . GLU A 1 189 ? -9.239 -0.380 0.531 1.00 86.94 189 GLU A C 1
ATOM 1537 O O . GLU A 1 189 ? -8.286 -0.839 -0.097 1.00 86.94 189 GLU A O 1
ATOM 1542 N N . GLU A 1 190 ? -10.350 0.097 -0.007 1.00 90.75 190 GLU A N 1
ATOM 1543 C CA . GLU A 1 190 ? -10.668 0.031 -1.413 1.00 90.75 190 GLU A CA 1
ATOM 1544 C C . GLU A 1 190 ? -9.730 0.955 -2.173 1.00 90.75 190 GLU A C 1
ATOM 1546 O O . GLU A 1 190 ? -9.159 0.547 -3.178 1.00 90.75 190 GLU A O 1
ATOM 1551 N N . ILE A 1 191 ? -9.465 2.150 -1.631 1.00 91.75 191 ILE A N 1
ATOM 1552 C CA . ILE A 1 191 ? -8.519 3.094 -2.225 1.00 91.75 191 ILE A CA 1
ATOM 1553 C C . ILE A 1 191 ? -7.103 2.511 -2.227 1.00 91.75 191 ILE A C 1
ATOM 1555 O O . ILE A 1 191 ? -6.446 2.546 -3.260 1.00 91.75 191 ILE A O 1
ATOM 1559 N N . CYS A 1 192 ? -6.627 1.917 -1.125 1.00 89.31 192 CYS A N 1
ATOM 1560 C CA . CYS A 1 192 ? -5.301 1.290 -1.104 1.00 89.31 192 CYS A CA 1
ATOM 1561 C C . CYS A 1 192 ? -5.151 0.195 -2.166 1.00 89.31 192 CYS A C 1
ATOM 1563 O O . CYS A 1 192 ? -4.093 0.092 -2.781 1.00 89.31 192 CYS A O 1
ATOM 1565 N N . LYS A 1 193 ? -6.189 -0.625 -2.362 1.00 90.12 193 LYS A N 1
ATOM 1566 C CA . LYS A 1 193 ? -6.190 -1.686 -3.371 1.00 90.12 193 LYS A CA 1
ATOM 1567 C C . LYS A 1 193 ? -6.192 -1.094 -4.782 1.00 90.12 193 LYS A C 1
ATOM 1569 O O . LYS A 1 193 ? -5.213 -1.258 -5.502 1.00 90.12 193 LYS A O 1
ATOM 1574 N N . HIS A 1 194 ? -7.234 -0.339 -5.132 1.00 92.12 194 HIS A N 1
ATOM 1575 C CA . HIS A 1 194 ? -7.416 0.195 -6.484 1.00 92.12 194 HIS A CA 1
ATOM 1576 C C . HIS A 1 194 ? -6.282 1.127 -6.909 1.00 92.12 194 HIS A C 1
ATOM 1578 O O . HIS A 1 194 ? -5.880 1.121 -8.065 1.00 92.12 194 HIS A O 1
ATOM 1584 N N . PHE A 1 195 ? -5.725 1.910 -5.985 1.00 93.25 195 PHE A N 1
ATOM 1585 C CA . PHE A 1 195 ? -4.632 2.815 -6.316 1.00 93.25 195 PHE A CA 1
ATOM 1586 C C . PHE A 1 195 ? -3.311 2.088 -6.564 1.00 93.25 195 PHE A C 1
ATOM 1588 O O . PHE A 1 195 ? -2.531 2.503 -7.418 1.00 93.25 195 PHE A O 1
ATOM 1595 N N . ASN A 1 196 ? -3.040 1.000 -5.842 1.00 91.50 196 ASN A N 1
ATOM 1596 C CA . ASN A 1 196 ? -1.861 0.179 -6.105 1.00 91.50 196 ASN A CA 1
ATOM 1597 C C . ASN A 1 196 ? -2.004 -0.613 -7.412 1.00 91.50 196 ASN A C 1
ATOM 1599 O O . ASN A 1 196 ? -1.021 -0.722 -8.144 1.00 91.50 196 ASN A O 1
ATOM 1603 N N . ASP A 1 197 ? -3.210 -1.097 -7.723 1.00 92.12 197 ASP A N 1
ATOM 1604 C CA . ASP A 1 197 ? -3.524 -1.734 -9.009 1.00 92.12 197 ASP A CA 1
ATOM 1605 C C . ASP A 1 197 ? -3.324 -0.733 -10.162 1.00 92.12 197 ASP A C 1
ATOM 1607 O O . ASP A 1 197 ? -2.548 -0.993 -11.078 1.00 92.12 197 ASP A O 1
ATOM 1611 N N . LEU A 1 198 ? -3.874 0.482 -10.037 1.00 93.25 198 LEU A N 1
ATOM 1612 C CA . LEU A 1 198 ? -3.653 1.569 -10.994 1.00 93.25 198 LEU A CA 1
ATOM 1613 C C . LEU A 1 198 ? -2.161 1.871 -11.188 1.00 93.25 198 LEU A C 1
ATOM 1615 O O . LEU A 1 198 ? -1.695 2.010 -12.311 1.00 93.25 198 LEU A O 1
ATOM 1619 N N . ARG A 1 199 ? -1.382 1.981 -10.108 1.00 92.62 199 ARG A N 1
ATOM 1620 C CA . ARG A 1 199 ? 0.062 2.264 -10.204 1.00 92.62 199 ARG A CA 1
ATOM 1621 C C . ARG A 1 199 ? 0.838 1.153 -10.914 1.00 92.62 199 ARG A C 1
ATOM 1623 O O . ARG A 1 199 ? 1.824 1.461 -11.579 1.00 92.62 199 ARG A O 1
ATOM 1630 N N . ASN A 1 200 ? 0.410 -0.103 -10.781 1.00 92.69 200 ASN A N 1
ATOM 1631 C CA . ASN A 1 200 ? 0.950 -1.213 -11.567 1.00 92.69 200 ASN A CA 1
ATOM 1632 C C . ASN A 1 200 ? 0.635 -1.040 -13.056 1.00 92.69 200 ASN A C 1
ATOM 1634 O O . ASN A 1 200 ? 1.547 -1.125 -13.877 1.00 92.69 200 ASN A O 1
ATOM 1638 N N . ASP A 1 201 ? -0.618 -0.735 -13.393 1.00 93.19 201 ASP A N 1
ATOM 1639 C CA . ASP A 1 201 ? -1.041 -0.522 -14.781 1.00 93.19 201 ASP A CA 1
ATOM 1640 C C . ASP A 1 201 ? -0.318 0.674 -15.419 1.00 93.19 201 ASP A C 1
ATOM 1642 O O . ASP A 1 201 ? 0.151 0.594 -16.554 1.00 93.19 201 ASP A O 1
ATOM 1646 N N . LEU A 1 202 ? -0.141 1.768 -14.671 1.00 93.75 202 LEU A N 1
ATOM 1647 C CA . LEU A 1 202 ? 0.623 2.937 -15.114 1.00 93.75 202 LEU A CA 1
ATOM 1648 C C . LEU A 1 202 ? 2.099 2.613 -15.347 1.00 93.75 202 LEU A C 1
ATOM 1650 O O . LEU A 1 202 ? 2.704 3.127 -16.291 1.00 93.75 202 LEU A O 1
ATOM 1654 N N . LEU A 1 203 ? 2.693 1.762 -14.510 1.00 92.50 203 LEU A N 1
ATOM 1655 C CA . LEU A 1 203 ? 4.070 1.333 -14.712 1.00 92.50 203 LEU A CA 1
ATOM 1656 C C . LEU A 1 203 ? 4.210 0.494 -15.985 1.00 92.50 203 LEU A C 1
ATOM 1658 O O . LEU A 1 203 ? 5.123 0.742 -16.772 1.00 92.50 203 LEU A O 1
ATOM 1662 N N . LEU A 1 204 ? 3.288 -0.445 -16.212 1.00 92.50 204 LEU A N 1
ATOM 1663 C CA . LEU A 1 204 ? 3.242 -1.228 -17.444 1.00 92.50 204 LEU A CA 1
ATOM 1664 C C . LEU A 1 204 ? 3.074 -0.318 -18.667 1.00 92.50 204 LEU A C 1
ATOM 1666 O O . LEU A 1 204 ? 3.813 -0.452 -19.639 1.00 92.50 204 LEU A O 1
ATOM 1670 N N . LEU A 1 205 ? 2.158 0.652 -18.607 1.00 91.38 205 LEU A N 1
ATOM 1671 C CA . LEU A 1 205 ? 1.967 1.631 -19.676 1.00 91.38 205 LEU A CA 1
ATOM 1672 C C . LEU A 1 205 ? 3.262 2.395 -19.980 1.00 91.38 205 LEU A C 1
ATOM 1674 O O . LEU A 1 205 ? 3.606 2.586 -21.146 1.00 91.38 205 LEU A O 1
ATOM 1678 N N . HIS A 1 206 ? 3.997 2.817 -18.950 1.00 92.25 206 HIS A N 1
ATOM 1679 C CA . HIS A 1 206 ? 5.283 3.480 -19.133 1.00 92.25 206 HIS A CA 1
ATOM 1680 C C . HIS A 1 206 ? 6.308 2.570 -19.829 1.00 92.25 206 HIS A C 1
ATOM 1682 O O . HIS A 1 206 ? 6.981 3.015 -20.757 1.00 92.25 206 HIS A O 1
ATOM 1688 N N . GLU A 1 207 ? 6.409 1.301 -19.428 1.00 92.12 207 GLU A N 1
ATOM 1689 C CA . GLU A 1 207 ? 7.317 0.331 -20.055 1.00 92.12 207 GLU A CA 1
ATOM 1690 C C . GLU A 1 207 ? 6.955 0.071 -21.520 1.00 92.12 207 GLU A C 1
ATOM 1692 O O . GLU A 1 207 ? 7.840 0.050 -22.377 1.00 92.12 207 GLU A O 1
ATOM 1697 N N . LEU A 1 208 ? 5.660 -0.027 -21.829 1.00 91.12 208 LEU A N 1
ATOM 1698 C CA . LEU A 1 208 ? 5.174 -0.161 -23.200 1.00 91.12 208 LEU A CA 1
ATOM 1699 C C . LEU A 1 208 ? 5.461 1.091 -24.039 1.00 91.12 208 LEU A C 1
ATOM 1701 O O . LEU A 1 208 ? 5.913 0.955 -25.173 1.00 91.12 208 LEU A O 1
ATOM 1705 N N . ARG A 1 209 ? 5.281 2.303 -23.489 1.00 91.19 209 ARG A N 1
ATOM 1706 C CA . ARG A 1 209 ? 5.647 3.562 -24.169 1.00 91.19 209 ARG A CA 1
ATOM 1707 C C . ARG A 1 209 ? 7.140 3.593 -24.520 1.00 91.19 209 ARG A C 1
ATOM 1709 O O . ARG A 1 209 ? 7.503 3.977 -25.629 1.00 91.19 209 ARG A O 1
ATOM 1716 N N . VAL A 1 210 ? 8.005 3.156 -23.601 1.00 90.94 210 VAL A N 1
ATOM 1717 C CA . VAL A 1 210 ? 9.458 3.081 -23.837 1.00 90.94 210 VAL A CA 1
ATOM 1718 C C . VAL A 1 210 ? 9.799 2.030 -24.896 1.00 90.94 210 VAL A C 1
ATOM 1720 O O . VAL A 1 210 ? 10.588 2.313 -25.797 1.00 90.94 210 VAL A O 1
ATOM 1723 N N . ALA A 1 211 ? 9.197 0.840 -24.824 1.00 89.38 211 ALA A N 1
ATOM 1724 C CA . ALA A 1 211 ? 9.416 -0.220 -25.807 1.00 89.38 211 ALA A CA 1
ATOM 1725 C C . ALA A 1 211 ? 8.977 0.212 -27.215 1.00 89.38 211 ALA A C 1
ATOM 1727 O O . ALA A 1 211 ? 9.728 0.044 -28.173 1.00 89.38 211 ALA A O 1
ATOM 1728 N N . MET A 1 212 ? 7.804 0.840 -27.326 1.00 87.75 212 MET A N 1
ATOM 1729 C CA . MET A 1 212 ? 7.284 1.377 -28.583 1.00 87.75 212 MET A CA 1
ATOM 1730 C C . MET A 1 212 ? 8.229 2.425 -29.179 1.00 87.75 212 MET A C 1
ATOM 1732 O O . MET A 1 212 ? 8.609 2.303 -30.340 1.00 87.75 212 MET A O 1
ATOM 1736 N N . SER A 1 213 ? 8.691 3.386 -28.373 1.00 89.44 213 SER A N 1
ATOM 1737 C CA . SER A 1 213 ? 9.653 4.401 -28.820 1.00 89.44 213 SER A CA 1
ATOM 1738 C C . SER A 1 213 ? 10.976 3.789 -29.311 1.00 89.44 213 SER A C 1
ATOM 1740 O O . SER A 1 213 ? 11.548 4.258 -30.295 1.00 89.44 213 SER A O 1
ATOM 1742 N N . SER A 1 214 ? 11.445 2.701 -28.685 1.00 90.62 214 SER A N 1
ATOM 1743 C CA . SER A 1 214 ? 12.619 1.957 -29.164 1.00 90.62 214 SER A CA 1
ATOM 1744 C C . SER A 1 214 ? 12.369 1.324 -30.535 1.00 90.62 214 SER A C 1
ATOM 1746 O O . SER A 1 214 ? 13.205 1.446 -31.429 1.00 90.62 214 SER A O 1
ATOM 1748 N N . CYS A 1 215 ? 11.212 0.684 -30.727 1.00 89.69 215 CYS A N 1
ATOM 1749 C CA . CYS A 1 215 ? 10.842 0.094 -32.014 1.00 89.69 215 CYS A CA 1
ATOM 1750 C C . CYS A 1 215 ? 10.704 1.151 -33.121 1.00 89.69 215 CYS A C 1
ATOM 1752 O O . CYS A 1 215 ? 11.151 0.925 -34.245 1.00 89.69 215 CYS A O 1
ATOM 1754 N N . GLU A 1 216 ? 10.132 2.317 -32.815 1.00 86.19 216 GLU A N 1
ATOM 1755 C CA . GLU A 1 216 ? 10.037 3.447 -33.750 1.00 86.19 216 GLU A CA 1
ATOM 1756 C C . GLU A 1 216 ? 11.420 3.948 -34.177 1.00 86.19 216 GLU A C 1
ATOM 1758 O O . GLU A 1 216 ? 11.677 4.159 -35.365 1.00 86.19 216 GLU A O 1
ATOM 1763 N N . PHE A 1 217 ? 12.336 4.097 -33.218 1.00 89.88 217 PHE A N 1
ATOM 1764 C CA . PHE A 1 217 ? 13.708 4.507 -33.495 1.00 89.88 217 PHE A CA 1
ATOM 1765 C C . PHE A 1 217 ? 14.448 3.490 -34.378 1.00 89.88 217 PHE A C 1
ATOM 1767 O O . PHE A 1 217 ? 15.138 3.874 -35.329 1.00 89.88 217 PHE A O 1
ATOM 1774 N N . GLU A 1 218 ? 14.285 2.193 -34.110 1.00 91.25 218 GLU A N 1
ATOM 1775 C CA . GLU A 1 218 ? 14.855 1.125 -34.936 1.00 91.25 218 GLU A CA 1
ATOM 1776 C C . GLU A 1 218 ? 14.296 1.144 -36.364 1.00 91.25 218 GLU A C 1
ATOM 1778 O O . GLU A 1 218 ? 15.071 1.083 -37.321 1.00 91.25 218 GLU A O 1
ATOM 1783 N N . LEU A 1 219 ? 12.978 1.305 -36.531 1.00 86.69 219 LEU A N 1
ATOM 1784 C CA . LEU A 1 219 ? 12.341 1.423 -37.847 1.00 86.69 219 LEU A CA 1
ATOM 1785 C C . LEU A 1 219 ? 12.885 2.617 -38.637 1.00 86.69 219 LEU A C 1
ATOM 1787 O O . LEU A 1 219 ? 13.234 2.480 -39.814 1.00 86.69 219 LEU A O 1
ATOM 1791 N N . GLN A 1 220 ? 13.004 3.777 -37.990 1.00 86.81 220 GLN A N 1
ATOM 1792 C CA . GLN A 1 220 ? 13.521 4.988 -38.623 1.00 86.81 220 GLN A CA 1
ATOM 1793 C C . GLN A 1 220 ? 15.001 4.851 -39.002 1.00 86.81 220 GLN A C 1
ATOM 1795 O O . GLN A 1 220 ? 15.420 5.318 -40.067 1.00 86.81 220 GLN A O 1
ATOM 1800 N N .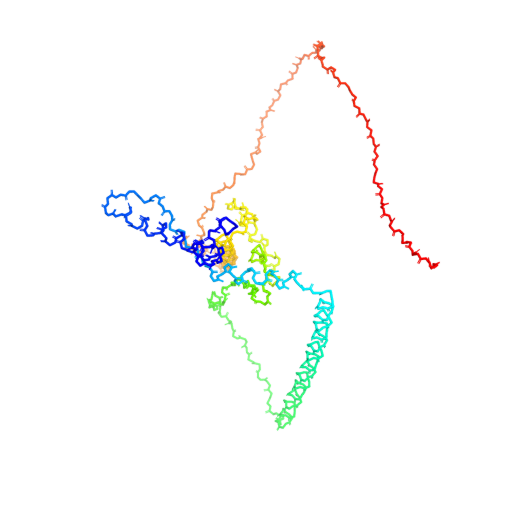 THR A 1 221 ? 15.783 4.169 -38.163 1.00 89.88 221 THR A N 1
ATOM 1801 C CA . THR A 1 221 ? 17.183 3.838 -38.448 1.00 89.88 221 THR A CA 1
ATOM 1802 C C . THR A 1 221 ? 17.285 2.918 -39.665 1.00 89.88 221 THR A C 1
ATOM 1804 O O . THR A 1 221 ? 18.090 3.163 -40.565 1.00 89.88 221 THR A O 1
ATOM 1807 N N . LEU A 1 222 ? 16.439 1.888 -39.734 1.00 87.12 222 LEU A N 1
ATOM 1808 C CA . LEU A 1 222 ? 16.434 0.918 -40.828 1.00 87.12 222 LEU A CA 1
ATOM 1809 C C . LEU A 1 222 ? 16.019 1.558 -42.159 1.00 87.12 222 LEU A C 1
ATOM 1811 O O . LEU A 1 222 ? 16.607 1.266 -43.201 1.00 87.12 222 LEU A O 1
ATOM 1815 N N . ARG A 1 223 ? 15.059 2.489 -42.120 1.00 85.75 223 ARG A N 1
ATOM 1816 C CA . ARG A 1 223 ? 14.676 3.305 -43.276 1.00 85.75 223 ARG A CA 1
ATOM 1817 C C . ARG A 1 223 ? 15.859 4.112 -43.818 1.00 85.75 223 ARG A C 1
ATOM 1819 O O . ARG A 1 223 ? 16.121 4.045 -45.016 1.00 85.75 223 ARG A O 1
ATOM 1826 N N . HIS A 1 224 ? 16.594 4.819 -42.954 1.00 88.56 224 HIS A N 1
ATOM 1827 C CA . HIS A 1 224 ? 17.778 5.586 -43.367 1.00 88.56 224 HIS A CA 1
ATOM 1828 C C . HIS A 1 224 ? 18.865 4.689 -43.976 1.00 88.56 224 HIS A C 1
ATOM 1830 O O . HIS A 1 224 ? 19.458 5.037 -44.996 1.00 88.56 224 HIS A O 1
ATOM 1836 N N . GLN A 1 225 ? 19.114 3.513 -43.389 1.00 88.62 225 GLN A N 1
ATOM 1837 C CA . GLN A 1 225 ? 20.087 2.552 -43.925 1.00 88.62 225 GLN A CA 1
ATOM 1838 C C . GLN A 1 225 ? 19.686 2.025 -45.309 1.00 88.62 225 GLN A C 1
ATOM 1840 O O . GLN A 1 225 ? 20.540 1.862 -46.187 1.00 88.62 225 GLN A O 1
ATOM 1845 N N . TYR A 1 226 ? 18.391 1.776 -45.517 1.00 85.62 226 TYR A N 1
ATOM 1846 C CA . TYR A 1 226 ? 17.866 1.351 -46.809 1.00 85.62 226 TYR A CA 1
ATOM 1847 C C . TYR A 1 226 ? 18.016 2.445 -47.873 1.00 85.62 226 TYR A C 1
ATOM 1849 O O . TYR A 1 226 ? 18.530 2.175 -48.955 1.00 85.62 226 TYR A O 1
ATOM 1857 N N . GLU A 1 227 ? 17.645 3.687 -47.558 1.00 89.94 227 GLU A N 1
ATOM 1858 C CA . GLU A 1 227 ? 17.783 4.828 -48.475 1.00 89.94 227 GLU A CA 1
ATOM 1859 C C . GLU A 1 227 ? 19.248 5.086 -48.865 1.00 89.94 227 GLU A C 1
ATOM 1861 O O . GLU A 1 227 ? 19.536 5.372 -50.028 1.00 89.94 227 GLU A O 1
ATOM 1866 N N . ALA A 1 228 ? 20.186 4.909 -47.928 1.00 87.62 228 ALA A N 1
ATOM 1867 C CA . ALA A 1 228 ? 21.620 5.011 -48.199 1.00 87.62 228 ALA A CA 1
ATOM 1868 C C . ALA A 1 228 ? 22.137 3.899 -49.133 1.00 87.62 228 ALA A C 1
ATOM 1870 O O . ALA A 1 228 ? 23.033 4.135 -49.942 1.00 87.62 228 ALA A O 1
ATOM 1871 N N . SER A 1 229 ? 21.569 2.692 -49.038 1.00 86.31 229 SER A N 1
ATOM 1872 C CA . SER A 1 229 ? 21.952 1.535 -49.862 1.00 86.31 229 SER A CA 1
ATOM 1873 C C . SER A 1 229 ? 21.273 1.533 -51.238 1.00 86.31 229 SER A C 1
ATOM 1875 O O . SER A 1 229 ? 21.772 0.919 -52.183 1.00 86.31 229 SER A O 1
ATOM 1877 N N . ASN A 1 230 ? 20.137 2.224 -51.370 1.00 84.38 230 ASN A N 1
ATOM 1878 C CA . ASN A 1 230 ? 19.312 2.265 -52.573 1.00 84.38 230 ASN A CA 1
ATOM 1879 C C . ASN A 1 230 ? 18.847 3.705 -52.875 1.00 84.38 230 ASN A C 1
ATOM 1881 O O . ASN A 1 230 ? 17.682 4.038 -52.629 1.00 84.38 230 ASN A O 1
ATOM 1885 N N . PRO A 1 231 ? 19.717 4.549 -53.465 1.00 80.81 231 PRO A N 1
ATOM 1886 C CA . PRO A 1 231 ? 19.392 5.941 -53.765 1.00 80.81 231 PRO A CA 1
ATOM 1887 C C . PRO A 1 231 ? 18.117 6.059 -54.613 1.00 80.81 231 PRO A C 1
ATOM 1889 O O . PRO A 1 231 ? 17.985 5.410 -55.652 1.00 80.81 231 PRO A O 1
ATOM 1892 N N . GLY A 1 232 ? 17.162 6.876 -54.160 1.00 76.62 232 GLY A N 1
ATOM 1893 C CA . GLY A 1 232 ? 15.879 7.098 -54.840 1.00 76.62 232 GLY A CA 1
ATOM 1894 C C . GLY A 1 232 ? 14.762 6.103 -54.495 1.00 76.62 232 GLY A C 1
ATOM 1895 O O . GLY A 1 232 ? 13.658 6.242 -55.018 1.00 76.62 232 GLY A O 1
ATOM 1896 N N . LYS A 1 233 ? 14.997 5.124 -53.608 1.00 80.00 233 LYS A N 1
ATOM 1897 C CA . LYS A 1 233 ? 13.952 4.235 -53.069 1.00 80.00 233 LYS A CA 1
ATOM 1898 C C . LYS A 1 233 ? 13.842 4.413 -51.554 1.00 80.00 233 LYS A C 1
ATOM 1900 O O . LYS A 1 233 ? 14.842 4.328 -50.854 1.00 80.00 233 LYS A O 1
ATOM 1905 N N . THR A 1 234 ? 12.625 4.608 -51.043 1.00 78.31 234 THR A N 1
ATOM 1906 C CA . THR A 1 234 ? 12.346 4.676 -49.596 1.00 78.31 234 THR A CA 1
ATOM 1907 C C . THR A 1 234 ? 11.668 3.395 -49.123 1.00 78.31 234 THR A C 1
ATOM 1909 O O . THR A 1 234 ? 10.911 2.768 -49.871 1.00 78.31 234 THR A O 1
ATOM 1912 N N . LEU A 1 235 ? 11.946 2.993 -47.886 1.00 75.81 235 LEU A N 1
ATOM 1913 C CA . LEU A 1 235 ? 11.292 1.851 -47.262 1.00 75.81 235 LEU A CA 1
ATOM 1914 C C . LEU A 1 235 ? 9.917 2.316 -46.763 1.00 75.81 235 LEU A C 1
ATOM 1916 O O . LEU A 1 235 ? 9.827 3.113 -45.831 1.00 75.81 235 LEU A O 1
ATOM 1920 N N . ILE A 1 236 ? 8.846 1.870 -47.426 1.00 76.31 236 ILE A N 1
ATOM 1921 C CA . ILE A 1 236 ? 7.474 2.234 -47.053 1.00 76.31 236 ILE A CA 1
ATOM 1922 C C . ILE A 1 236 ? 7.118 1.466 -45.783 1.00 76.31 236 ILE A C 1
ATOM 1924 O O . ILE A 1 236 ? 6.867 0.263 -45.828 1.00 76.31 236 ILE A O 1
ATOM 1928 N N . ILE A 1 237 ? 7.106 2.164 -44.651 1.00 72.69 237 ILE A N 1
ATOM 1929 C CA . ILE A 1 237 ? 6.612 1.622 -43.387 1.00 72.69 237 ILE A CA 1
ATOM 1930 C C . ILE A 1 237 ? 5.076 1.682 -43.442 1.00 72.69 237 ILE A C 1
ATOM 1932 O O . ILE A 1 237 ? 4.526 2.766 -43.655 1.00 72.69 237 ILE A O 1
ATOM 1936 N N . PRO A 1 238 ? 4.365 0.548 -43.301 1.00 75.62 238 PRO A N 1
ATOM 1937 C CA . PRO A 1 238 ? 2.909 0.533 -43.261 1.00 75.62 238 PRO A CA 1
ATOM 1938 C C . PRO A 1 238 ? 2.359 1.513 -42.208 1.00 75.62 238 PRO A C 1
ATOM 1940 O O . PRO A 1 238 ? 2.826 1.472 -41.069 1.00 75.62 238 PRO A O 1
ATOM 1943 N N . PRO A 1 239 ? 1.335 2.330 -42.527 1.00 67.81 239 PRO A N 1
ATOM 1944 C CA . PRO A 1 239 ? 0.790 3.335 -41.604 1.00 67.81 239 PRO A CA 1
ATOM 1945 C C . PRO A 1 239 ? 0.311 2.765 -40.265 1.00 67.81 239 PRO A C 1
ATOM 1947 O O . PRO A 1 239 ? 0.310 3.471 -39.268 1.00 67.81 239 PRO A O 1
ATOM 1950 N N . ILE A 1 240 ? -0.062 1.481 -40.233 1.00 69.69 240 ILE A N 1
ATOM 1951 C CA . ILE A 1 240 ? -0.492 0.768 -39.022 1.00 69.69 240 ILE A CA 1
ATOM 1952 C C . ILE A 1 240 ? 0.629 0.580 -37.986 1.00 69.69 240 ILE A C 1
ATOM 1954 O O . ILE A 1 240 ? 0.347 0.295 -36.828 1.00 69.69 240 ILE A O 1
ATOM 1958 N N . LEU A 1 241 ? 1.893 0.709 -38.402 1.00 65.25 241 LEU A N 1
ATOM 1959 C CA . LEU A 1 241 ? 3.071 0.616 -37.535 1.00 65.25 241 LEU A CA 1
ATOM 1960 C C . LEU A 1 241 ? 3.576 1.992 -37.079 1.00 65.25 241 LEU A C 1
ATOM 1962 O O . LEU A 1 241 ? 4.519 2.060 -36.297 1.00 65.25 241 LEU A O 1
ATOM 1966 N N . CYS A 1 242 ? 2.968 3.077 -37.566 1.00 61.12 242 CYS A N 1
ATOM 1967 C CA . CYS A 1 242 ? 3.201 4.423 -37.062 1.00 61.12 242 CYS A CA 1
ATOM 1968 C C . CYS A 1 242 ? 2.104 4.770 -36.045 1.00 61.12 242 CYS A C 1
ATOM 1970 O O . CYS A 1 242 ? 0.935 4.457 -36.289 1.00 61.12 242 CYS A O 1
ATOM 1972 N N . PRO A 1 243 ? 2.435 5.419 -34.916 1.00 59.56 243 PRO A N 1
ATOM 1973 C CA . PRO A 1 243 ? 1.418 5.859 -33.972 1.00 59.56 243 PRO A CA 1
ATOM 1974 C C . PRO A 1 243 ? 0.459 6.854 -34.655 1.00 59.56 243 PRO A C 1
ATOM 1976 O O . PRO A 1 243 ? 0.890 7.632 -35.516 1.00 59.56 243 PRO A O 1
ATOM 1979 N N . PRO A 1 244 ? -0.839 6.863 -34.294 1.00 54.88 244 PRO A N 1
ATOM 1980 C CA . PRO A 1 244 ? -1.741 7.923 -34.722 1.00 54.88 244 PRO A CA 1
ATOM 1981 C C . PRO A 1 244 ? -1.173 9.255 -34.226 1.00 54.88 244 PRO A C 1
ATOM 1983 O O . PRO A 1 244 ? -0.818 9.376 -33.055 1.00 54.88 244 PRO A O 1
ATOM 1986 N N . ALA A 1 245 ? -1.040 10.228 -35.129 1.00 48.66 245 ALA A N 1
ATOM 1987 C CA . ALA A 1 245 ? -0.508 11.545 -34.806 1.00 48.66 245 ALA A CA 1
ATOM 1988 C C . ALA A 1 245 ? -1.243 12.116 -33.583 1.00 48.66 245 ALA A C 1
ATOM 1990 O O . ALA A 1 245 ? -2.454 12.340 -33.638 1.00 48.66 245 ALA A O 1
ATOM 1991 N N . GLU A 1 246 ? -0.525 12.332 -32.477 1.00 41.31 246 GLU A N 1
ATOM 1992 C CA . GLU A 1 246 ? -1.086 13.091 -31.366 1.00 41.31 246 GLU A CA 1
ATOM 1993 C C . GLU A 1 246 ? -1.485 14.488 -31.869 1.00 41.31 246 GLU A C 1
ATOM 1995 O O . GLU A 1 246 ? -0.755 15.085 -32.671 1.00 41.31 246 GLU A O 1
ATOM 2000 N N . PRO A 1 247 ? -2.636 15.031 -31.431 1.00 39.41 247 PRO A N 1
ATOM 2001 C CA . PRO A 1 247 ? -3.050 16.369 -31.813 1.00 39.41 247 PRO A CA 1
ATOM 2002 C C . PRO A 1 247 ? -1.993 17.373 -31.342 1.00 39.41 247 PRO A C 1
ATOM 2004 O O . PRO A 1 247 ? -1.694 17.504 -30.156 1.00 39.41 247 PRO A O 1
ATOM 2007 N N . SER A 1 248 ? -1.412 18.063 -32.318 1.00 38.75 248 SER A N 1
ATOM 2008 C CA . SER A 1 248 ? -0.384 19.086 -32.174 1.00 38.75 248 SER A CA 1
ATOM 2009 C C . SER A 1 248 ? -0.655 20.043 -31.008 1.00 38.75 248 SER A C 1
ATOM 2011 O O . SER A 1 248 ? -1.675 20.738 -30.995 1.00 38.75 248 SER A O 1
ATOM 2013 N N . LYS A 1 249 ? 0.306 20.171 -30.085 1.00 37.38 249 LYS A N 1
ATOM 2014 C CA . LYS A 1 249 ? 0.443 21.389 -29.273 1.00 37.38 249 LYS A CA 1
ATOM 2015 C C . LYS A 1 249 ? 0.691 22.572 -30.224 1.00 37.38 249 LYS A C 1
ATOM 2017 O O . LYS A 1 249 ? 1.543 22.443 -31.106 1.00 37.38 249 LYS A O 1
ATOM 2022 N N . PRO A 1 250 ? -0.021 23.702 -30.082 1.00 32.50 250 PRO A N 1
ATOM 2023 C CA . PRO A 1 250 ? 0.154 24.840 -30.974 1.00 32.50 250 PRO A CA 1
ATOM 2024 C C . PRO A 1 250 ? 1.529 25.482 -30.750 1.00 32.50 250 PRO A C 1
ATOM 2026 O O . PRO A 1 250 ? 1.918 25.772 -29.618 1.00 32.50 250 PRO A O 1
ATOM 2029 N N . ALA A 1 251 ? 2.268 25.672 -31.843 1.00 32.81 251 ALA A N 1
ATOM 2030 C CA . ALA A 1 251 ? 3.521 26.418 -31.872 1.00 32.81 251 ALA A CA 1
ATOM 2031 C C . ALA A 1 251 ? 3.273 27.931 -31.664 1.00 32.81 251 ALA A C 1
ATOM 2033 O O . ALA A 1 251 ? 2.160 28.407 -31.912 1.00 32.81 251 ALA A O 1
ATOM 2034 N N . PRO A 1 252 ? 4.284 28.699 -31.213 1.00 33.22 252 PRO A N 1
ATOM 2035 C CA . PRO A 1 252 ? 4.143 30.118 -30.917 1.00 33.22 252 PRO A CA 1
ATOM 2036 C C . PRO A 1 252 ? 4.073 30.939 -32.208 1.00 33.22 252 PRO A C 1
ATOM 2038 O O . PRO A 1 252 ? 4.884 30.766 -33.114 1.00 33.22 252 PRO A O 1
ATOM 2041 N N . VAL A 1 253 ? 3.098 31.845 -32.273 1.00 33.09 253 VAL A N 1
ATOM 2042 C CA . VAL A 1 253 ? 2.921 32.791 -33.378 1.00 33.09 253 VAL A CA 1
ATOM 2043 C C . VAL A 1 253 ? 3.906 33.948 -33.198 1.00 33.09 253 VAL A C 1
ATOM 2045 O O . VAL A 1 253 ? 3.733 34.783 -32.312 1.00 33.09 253 VAL A O 1
ATOM 2048 N N . GLU A 1 254 ? 4.938 34.000 -34.039 1.00 28.34 254 GLU A N 1
ATOM 2049 C CA . GLU A 1 254 ? 5.707 35.220 -34.288 1.00 28.34 254 GLU A CA 1
ATOM 2050 C C . GLU A 1 254 ? 4.893 36.133 -35.214 1.00 28.34 254 GLU A C 1
ATOM 2052 O O . GLU A 1 254 ? 4.687 35.840 -36.392 1.00 28.34 254 GLU A O 1
ATOM 2057 N N . SER A 1 255 ? 4.413 37.248 -34.667 1.00 29.55 255 SER A N 1
ATOM 2058 C CA . SER A 1 255 ? 3.748 38.306 -35.425 1.00 29.55 255 SER A CA 1
ATOM 2059 C C . SER A 1 255 ? 4.779 39.322 -35.908 1.00 29.55 255 SER A C 1
ATOM 2061 O O . SER A 1 255 ? 5.353 40.061 -35.108 1.00 29.55 255 SER A O 1
ATOM 2063 N N . GLN A 1 256 ? 4.976 39.406 -37.223 1.00 27.19 256 GLN A N 1
ATOM 2064 C CA . GLN A 1 256 ? 5.506 40.609 -37.860 1.00 27.19 256 GLN A CA 1
ATOM 2065 C C . GLN A 1 256 ? 4.357 41.538 -38.273 1.00 27.19 256 GLN A C 1
ATOM 2067 O O . GLN A 1 256 ? 3.284 41.077 -38.658 1.00 27.19 256 GLN A O 1
ATOM 2072 N N . ASN A 1 257 ? 4.671 42.837 -38.261 1.00 26.67 257 ASN A N 1
ATOM 2073 C CA . ASN A 1 257 ? 3.925 44.005 -38.746 1.00 26.67 257 ASN A CA 1
ATOM 2074 C C . ASN A 1 257 ? 3.147 44.800 -37.685 1.00 26.67 257 ASN A C 1
ATOM 2076 O O . ASN A 1 257 ? 1.990 44.516 -37.398 1.00 26.67 257 ASN A O 1
ATOM 2080 N N . ASN A 1 258 ? 3.726 45.928 -37.252 1.00 27.25 258 ASN A N 1
ATOM 2081 C CA . ASN A 1 258 ? 3.101 47.198 -37.615 1.00 27.25 258 ASN A CA 1
ATOM 2082 C C . ASN A 1 258 ? 4.122 48.340 -37.763 1.00 27.25 258 ASN A C 1
ATOM 2084 O O . ASN A 1 258 ? 5.039 48.501 -36.960 1.00 27.25 258 ASN A O 1
ATOM 2088 N N . VAL A 1 259 ? 3.920 49.097 -38.837 1.00 30.84 259 VAL A N 1
ATOM 2089 C CA . VAL A 1 259 ? 4.665 50.263 -39.312 1.00 30.84 259 VAL A CA 1
ATOM 2090 C C . VAL A 1 259 ? 4.202 51.518 -38.562 1.00 30.84 259 VAL A C 1
ATOM 2092 O O . VAL A 1 259 ? 3.091 51.572 -38.042 1.00 30.84 259 VAL A O 1
ATOM 2095 N N . GLN A 1 260 ? 5.100 52.505 -38.513 1.00 28.50 260 GLN A N 1
ATOM 2096 C CA . GLN A 1 260 ? 4.924 53.906 -38.121 1.00 28.50 260 GLN A CA 1
ATOM 2097 C C . GLN A 1 260 ? 3.486 54.413 -37.903 1.00 28.50 260 GLN A C 1
ATOM 2099 O O . GLN A 1 260 ? 2.697 54.507 -38.837 1.00 28.50 260 GLN A O 1
ATOM 2104 N N . ASN A 1 261 ? 3.252 54.977 -36.716 1.00 28.88 261 ASN A N 1
ATOM 2105 C CA . ASN A 1 261 ? 2.677 56.315 -36.637 1.00 28.88 261 ASN A CA 1
ATOM 2106 C C . ASN A 1 261 ? 3.303 57.096 -35.482 1.00 28.88 261 ASN A C 1
ATOM 2108 O O . ASN A 1 261 ? 3.465 56.609 -34.364 1.00 28.88 261 ASN A O 1
ATOM 2112 N N . LYS A 1 262 ? 3.725 58.303 -35.834 1.00 27.50 262 LYS A N 1
ATOM 2113 C CA . LYS A 1 262 ? 4.435 59.280 -35.025 1.00 27.50 262 LYS A CA 1
ATOM 2114 C C . LYS A 1 262 ? 3.422 60.350 -34.610 1.00 27.50 262 LYS A C 1
ATOM 2116 O O . LYS A 1 262 ? 2.463 60.595 -35.331 1.00 27.50 262 LYS A O 1
ATOM 2121 N N . GLU A 1 263 ? 3.761 61.030 -33.520 1.00 27.88 263 GLU A N 1
ATOM 2122 C CA . GLU A 1 263 ? 3.336 62.383 -33.141 1.00 27.88 263 GLU A CA 1
ATOM 2123 C C . GLU A 1 263 ? 2.089 62.592 -32.253 1.00 27.88 263 GLU A C 1
ATOM 2125 O O . GLU A 1 263 ? 0.952 62.326 -32.614 1.00 27.88 263 GLU A O 1
ATOM 2130 N N . GLN A 1 264 ? 2.408 63.233 -31.114 1.00 27.88 264 GLN A N 1
ATOM 2131 C CA . GLN A 1 264 ? 1.646 64.241 -30.367 1.00 27.88 264 GLN A CA 1
ATOM 2132 C C . GLN A 1 264 ? 0.543 63.763 -29.407 1.00 27.88 264 GLN A C 1
ATOM 2134 O O . GLN A 1 264 ? -0.606 63.580 -29.782 1.00 27.88 264 GLN A O 1
ATOM 2139 N N . ASN A 1 265 ? 0.853 63.742 -28.103 1.00 27.92 265 ASN A N 1
ATOM 2140 C CA . ASN A 1 265 ? 0.395 64.839 -27.243 1.00 27.92 265 ASN A CA 1
ATOM 2141 C C . ASN A 1 265 ? 1.049 64.844 -25.855 1.00 27.92 265 ASN A C 1
ATOM 2143 O O . ASN A 1 265 ? 1.249 63.826 -25.200 1.00 27.92 265 ASN A O 1
ATOM 2147 N N . THR A 1 266 ? 1.387 66.059 -25.451 1.00 26.33 266 THR A N 1
ATOM 2148 C CA . THR A 1 266 ? 1.956 66.502 -24.183 1.00 26.33 266 THR A CA 1
ATOM 2149 C C . THR A 1 266 ? 0.881 66.762 -23.120 1.00 26.33 266 THR A C 1
ATOM 2151 O O . THR A 1 266 ? -0.230 67.151 -23.459 1.00 26.33 266 THR A O 1
ATOM 2154 N N . ALA A 1 267 ? 1.322 66.727 -21.857 1.00 28.56 267 ALA A N 1
ATOM 2155 C CA . ALA A 1 267 ? 0.816 67.474 -20.694 1.00 28.56 267 ALA A CA 1
ATOM 2156 C C . ALA A 1 267 ? -0.354 66.906 -19.848 1.00 28.56 267 ALA A C 1
ATOM 2158 O O . ALA A 1 267 ? -1.510 66.896 -20.245 1.00 28.56 267 ALA A O 1
ATOM 2159 N N . SER A 1 268 ? 0.028 66.587 -18.603 1.00 27.73 268 SER A N 1
ATOM 2160 C CA . SER A 1 268 ? -0.519 67.068 -17.320 1.00 27.73 268 SER A CA 1
ATOM 2161 C C . SER A 1 268 ? -1.947 66.761 -16.842 1.00 27.73 268 SER A C 1
ATOM 2163 O O . SER A 1 268 ? -2.938 67.036 -17.504 1.00 27.73 268 SER A O 1
ATOM 2165 N N . ASN A 1 269 ? -1.960 66.426 -15.541 1.00 29.80 269 ASN A N 1
ATOM 2166 C CA . ASN A 1 269 ? -2.989 66.571 -14.494 1.00 29.80 269 ASN A CA 1
ATOM 2167 C C . ASN A 1 269 ? -3.632 65.242 -14.064 1.00 29.80 269 ASN A C 1
ATOM 2169 O O . ASN A 1 269 ? -4.402 64.648 -14.800 1.00 29.80 269 ASN A O 1
ATOM 2173 N N . HIS A 1 270 ? -3.186 64.604 -12.976 1.00 28.88 270 HIS A N 1
ATOM 2174 C CA . HIS A 1 270 ? -3.248 64.978 -11.549 1.00 28.88 270 HIS A CA 1
ATOM 2175 C C . HIS A 1 270 ? -4.644 64.746 -10.934 1.00 28.88 270 HIS A C 1
ATOM 2177 O O . HIS A 1 270 ? -5.640 65.259 -11.429 1.00 28.88 270 HIS A O 1
ATOM 2183 N N . VAL A 1 271 ? -4.618 64.044 -9.787 1.00 30.64 271 VAL A N 1
ATOM 2184 C CA . VAL A 1 271 ? -5.612 63.984 -8.693 1.00 30.64 271 VAL A CA 1
ATOM 2185 C C . VAL A 1 271 ? -6.575 62.779 -8.680 1.00 30.64 271 VAL A C 1
ATOM 2187 O O . VAL A 1 271 ? -7.642 62.800 -9.278 1.00 30.64 271 VAL A O 1
ATOM 2190 N N . ASN A 1 272 ? -6.200 61.727 -7.935 1.00 30.38 272 ASN A N 1
ATOM 2191 C CA . ASN A 1 272 ? -6.805 61.304 -6.647 1.00 30.38 272 ASN A CA 1
ATOM 2192 C C . ASN A 1 272 ? -6.301 59.888 -6.290 1.00 30.38 272 ASN A C 1
ATOM 2194 O O . ASN A 1 272 ? -6.586 58.925 -6.988 1.00 30.38 272 ASN A O 1
ATOM 2198 N N . GLN A 1 273 ? -5.349 59.743 -5.366 1.00 28.70 273 GLN A N 1
ATOM 2199 C CA . GLN A 1 273 ? -5.529 59.731 -3.905 1.00 28.70 273 GLN A CA 1
ATOM 2200 C C . GLN A 1 273 ? -6.240 58.463 -3.405 1.00 28.70 273 GLN A C 1
ATOM 2202 O O . GLN A 1 273 ? -7.460 58.423 -3.335 1.00 28.70 273 GLN A O 1
ATOM 2207 N N . VAL A 1 274 ? -5.449 57.482 -2.952 1.00 33.62 274 VAL A N 1
ATOM 2208 C CA . VAL A 1 274 ? -5.780 56.679 -1.765 1.00 33.62 274 VAL A CA 1
ATOM 2209 C C . VAL A 1 274 ? -4.498 56.492 -0.954 1.00 33.62 274 VAL A C 1
ATOM 2211 O O . VAL A 1 274 ? -3.604 55.731 -1.318 1.00 33.62 274 VAL A O 1
ATOM 2214 N N . ASN A 1 275 ? -4.420 57.239 0.144 1.00 31.70 275 ASN A N 1
ATOM 2215 C CA . ASN A 1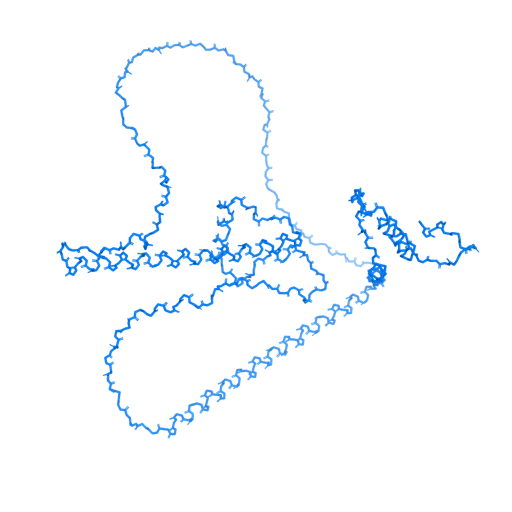 275 ? -3.551 56.961 1.278 1.00 31.70 275 ASN A CA 1
ATOM 2216 C C . ASN A 1 275 ? -4.129 55.757 2.035 1.00 31.70 275 ASN A C 1
ATOM 2218 O O . ASN A 1 275 ? -5.311 55.780 2.363 1.00 31.70 275 ASN A O 1
ATOM 2222 N N . ASN A 1 276 ? -3.306 54.783 2.421 1.00 31.16 276 ASN A N 1
ATOM 2223 C CA . ASN A 1 276 ? -2.996 54.643 3.843 1.00 31.16 276 ASN A CA 1
ATOM 2224 C C . ASN A 1 276 ? -1.722 53.820 4.051 1.00 31.16 2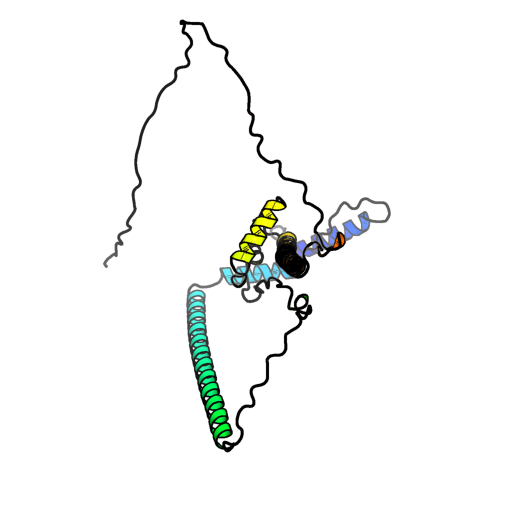76 ASN A C 1
ATOM 2226 O O . ASN A 1 276 ? -1.493 52.803 3.400 1.00 31.16 276 ASN A O 1
ATOM 2230 N N . ALA A 1 277 ? -0.889 54.330 4.944 1.00 30.45 277 ALA A N 1
ATOM 2231 C CA . ALA A 1 277 ? 0.478 53.920 5.178 1.00 30.45 277 ALA A CA 1
ATOM 2232 C C . ALA A 1 277 ? 0.611 52.988 6.395 1.00 30.45 277 ALA A C 1
ATOM 2234 O O . ALA A 1 277 ? -0.272 52.917 7.245 1.00 30.45 277 ALA A O 1
ATOM 2235 N N . ASN A 1 278 ? 1.818 52.423 6.488 1.00 30.20 278 ASN A N 1
ATOM 2236 C CA . ASN A 1 278 ? 2.525 51.952 7.683 1.00 30.20 278 ASN A CA 1
ATOM 2237 C C . ASN A 1 278 ? 2.135 50.580 8.257 1.00 30.20 278 ASN A C 1
ATOM 2239 O O . ASN A 1 278 ? 1.116 50.425 8.914 1.00 30.20 278 ASN A O 1
ATOM 2243 N N . ALA A 1 279 ? 3.062 49.619 8.187 1.00 31.77 279 ALA A N 1
ATOM 2244 C CA . ALA A 1 279 ? 4.147 49.551 9.171 1.00 31.77 279 ALA A CA 1
ATOM 2245 C C . ALA A 1 279 ? 5.206 48.501 8.780 1.00 31.77 279 ALA A C 1
ATOM 2247 O O . ALA A 1 279 ? 4.930 47.323 8.577 1.00 31.77 279 ALA A O 1
ATOM 2248 N N . THR A 1 280 ? 6.444 48.971 8.705 1.00 33.84 280 THR A N 1
ATOM 2249 C CA . THR A 1 280 ? 7.706 48.230 8.802 1.00 33.84 280 THR A CA 1
ATOM 2250 C C . THR A 1 280 ? 7.802 47.448 10.121 1.00 33.84 280 THR A C 1
ATOM 2252 O O . THR A 1 280 ? 7.447 48.016 11.150 1.00 33.84 280 THR A O 1
ATOM 2255 N N . ASN A 1 281 ? 8.396 46.248 10.157 1.00 31.58 281 ASN A N 1
ATOM 2256 C CA . ASN A 1 281 ? 9.805 46.095 10.561 1.00 31.58 281 ASN A CA 1
ATOM 2257 C C . ASN A 1 281 ? 10.326 44.643 10.510 1.00 31.58 281 ASN A C 1
ATOM 2259 O O . ASN A 1 281 ? 9.597 43.671 10.664 1.00 31.58 281 ASN A O 1
ATOM 2263 N N . SER A 1 282 ? 11.638 44.580 10.312 1.00 33.53 282 SER A N 1
ATOM 2264 C CA . SER A 1 282 ? 12.564 43.450 10.235 1.00 33.53 282 SER A CA 1
ATOM 2265 C C . SER A 1 282 ? 12.821 42.738 11.575 1.00 33.53 282 SER A C 1
ATOM 2267 O O . SER A 1 282 ? 12.862 43.419 12.597 1.00 33.53 282 SER A O 1
ATOM 2269 N N . ASN A 1 283 ? 13.093 41.418 11.551 1.00 31.47 283 ASN A N 1
ATOM 2270 C CA . ASN A 1 283 ? 14.214 40.701 12.222 1.00 31.47 283 ASN A CA 1
ATOM 2271 C C . ASN A 1 283 ? 13.900 39.196 12.368 1.00 31.47 283 ASN A C 1
ATOM 2273 O O . ASN A 1 283 ? 12.845 38.829 12.865 1.00 31.47 283 ASN A O 1
ATOM 2277 N N . LYS A 1 284 ? 14.681 38.306 11.741 1.00 36.28 284 LYS A N 1
ATOM 2278 C CA . LYS A 1 284 ? 15.932 37.635 12.182 1.00 36.28 284 LYS A CA 1
ATOM 2279 C C . LYS A 1 284 ? 15.679 36.254 12.800 1.00 36.28 284 LYS A C 1
ATOM 2281 O O . LYS A 1 284 ? 14.951 36.108 13.770 1.00 36.28 284 LYS A O 1
ATOM 2286 N N . MET A 1 285 ? 16.341 35.269 12.192 1.00 37.19 285 MET A N 1
ATOM 2287 C CA . MET A 1 285 ? 16.531 33.908 12.688 1.00 37.19 285 MET A CA 1
ATOM 2288 C C . MET A 1 285 ? 17.306 33.930 14.006 1.00 37.19 285 MET A C 1
ATOM 2290 O O . MET A 1 285 ? 18.322 34.620 14.097 1.00 37.19 285 MET A O 1
ATOM 2294 N N . GLU A 1 286 ? 16.890 33.103 14.962 1.00 36.59 286 GLU A N 1
ATOM 2295 C CA . GLU A 1 286 ? 17.716 32.719 16.103 1.00 36.59 286 GLU A CA 1
ATOM 2296 C C . GLU A 1 286 ? 17.730 31.191 16.234 1.00 36.59 286 GLU A C 1
ATOM 2298 O O . GLU A 1 286 ? 16.700 30.517 16.168 1.00 36.59 286 GLU A O 1
ATOM 2303 N N . ILE A 1 287 ? 18.951 30.669 16.321 1.00 37.50 287 ILE A N 1
ATOM 2304 C CA . ILE A 1 287 ? 19.336 29.270 16.496 1.00 37.50 287 ILE A CA 1
ATOM 2305 C C . ILE A 1 287 ? 19.293 28.989 18.001 1.00 37.50 287 ILE A C 1
ATOM 2307 O O . ILE A 1 287 ? 19.880 29.741 18.773 1.00 37.50 287 ILE A O 1
ATOM 2311 N N . ILE A 1 288 ? 18.610 27.922 18.419 1.00 39.81 288 ILE A N 1
ATOM 2312 C CA . ILE A 1 288 ? 18.529 27.518 19.829 1.00 39.81 288 ILE A CA 1
ATOM 2313 C C . ILE A 1 288 ? 19.456 26.316 20.043 1.00 39.81 288 ILE A C 1
ATOM 2315 O O . ILE A 1 288 ? 19.136 25.205 19.620 1.00 39.81 288 ILE A O 1
ATOM 2319 N N . ASP A 1 289 ? 20.585 26.552 20.713 1.00 33.69 289 ASP A N 1
ATOM 2320 C CA . ASP A 1 289 ? 21.434 25.521 21.320 1.00 33.69 289 ASP A CA 1
ATOM 2321 C C . ASP A 1 289 ? 20.879 25.143 22.704 1.00 33.69 289 ASP A C 1
ATOM 2323 O O . ASP A 1 289 ? 20.645 26.002 23.555 1.00 33.69 289 ASP A O 1
ATOM 2327 N N . VAL A 1 290 ? 20.681 23.844 22.949 1.00 42.56 290 VAL A N 1
ATOM 2328 C CA . VAL A 1 290 ? 20.272 23.299 24.254 1.00 42.56 290 VAL A CA 1
ATOM 2329 C C . VAL A 1 290 ? 21.500 22.719 24.954 1.00 42.56 290 VAL A C 1
ATOM 2331 O O . VAL A 1 290 ? 21.975 21.638 24.610 1.00 42.56 290 VAL A O 1
ATOM 2334 N N . VAL A 1 291 ? 22.003 23.440 25.958 1.00 40.88 291 VAL A N 1
ATOM 2335 C CA . VAL A 1 291 ? 23.002 22.953 26.922 1.00 40.88 291 VAL A CA 1
ATOM 2336 C C . VAL A 1 291 ? 22.289 22.228 28.066 1.00 40.88 291 VAL A C 1
ATOM 2338 O O . VAL A 1 291 ? 21.312 22.725 28.625 1.00 40.88 291 VAL A O 1
ATOM 2341 N N . GLY A 1 292 ? 22.781 21.032 28.394 1.00 37.66 292 GLY A N 1
ATOM 2342 C CA . GLY A 1 292 ? 22.278 20.186 29.473 1.00 37.66 292 GLY A CA 1
ATOM 2343 C C . GLY A 1 292 ? 22.705 20.650 30.867 1.00 37.66 292 GLY A C 1
ATOM 2344 O O . GLY A 1 292 ? 23.833 21.095 31.068 1.00 37.66 292 GLY A O 1
ATOM 2345 N N . SER A 1 293 ? 21.809 20.460 31.837 1.00 40.53 293 SER A N 1
ATOM 2346 C CA . SER A 1 293 ? 22.090 20.573 33.270 1.00 40.53 293 SER A CA 1
ATOM 2347 C C . SER A 1 293 ? 21.793 19.246 33.965 1.00 40.53 293 SER A C 1
ATOM 2349 O O . SER A 1 293 ? 20.654 18.781 33.983 1.00 40.53 293 SER A O 1
ATOM 2351 N N . SER A 1 294 ? 22.836 18.654 34.546 1.00 41.50 294 SER A N 1
ATOM 2352 C CA . SER A 1 294 ? 22.763 17.589 35.552 1.00 41.50 294 SER A CA 1
ATOM 2353 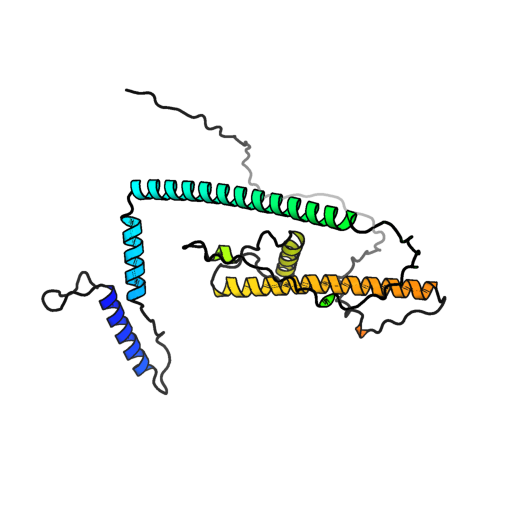C C . SER A 1 294 ? 22.308 18.152 36.906 1.00 41.50 294 SER A C 1
ATOM 2355 O O . SER A 1 294 ? 22.698 19.272 37.236 1.00 41.50 294 SER A O 1
ATOM 2357 N N . PRO A 1 295 ? 21.617 17.376 37.759 1.00 57.06 295 PRO A N 1
ATOM 2358 C CA . PRO A 1 295 ? 21.528 17.667 39.185 1.00 57.06 295 PRO A CA 1
ATOM 2359 C C . PRO A 1 295 ? 22.471 16.767 40.002 1.00 57.06 295 PRO A C 1
ATOM 2361 O O . PRO A 1 295 ? 22.521 15.552 39.806 1.00 57.06 295 PRO A O 1
ATOM 2364 N N . GLN A 1 296 ? 23.215 17.384 40.924 1.00 46.25 296 GLN A N 1
ATOM 2365 C CA . GLN A 1 296 ? 23.949 16.706 41.994 1.00 46.25 296 GLN A CA 1
ATOM 2366 C C . GLN A 1 296 ? 23.070 16.481 43.235 1.00 46.25 296 GLN A C 1
ATOM 2368 O O . GLN A 1 296 ? 22.091 17.185 43.465 1.00 46.25 296 GLN A O 1
ATOM 2373 N N . HIS A 1 297 ? 23.490 15.478 44.006 1.00 46.50 297 HIS A N 1
ATOM 2374 C CA . HIS A 1 297 ? 22.979 14.977 45.280 1.00 46.50 297 HIS A CA 1
ATOM 2375 C C . HIS A 1 297 ? 22.660 16.018 46.364 1.00 46.50 297 HIS A C 1
ATOM 2377 O O . HIS A 1 297 ? 23.411 16.966 46.589 1.00 46.50 297 HIS A O 1
ATOM 2383 N N . SER A 1 298 ? 21.651 15.687 47.173 1.00 47.16 298 SER A N 1
ATOM 2384 C CA . SER A 1 298 ? 21.732 15.642 48.642 1.00 47.16 298 SER A CA 1
ATOM 2385 C C . SER A 1 298 ? 20.816 14.533 49.150 1.00 47.16 298 SER A C 1
ATOM 2387 O O . SER A 1 298 ? 19.735 14.366 48.542 1.00 47.16 298 SER A O 1
#

Secondary structure (DSSP, 8-state):
--TT--TTTS----HHHHHHHHHHHHHHHHHHHTSTTS----------HHHHHHHHHHHHHHHT--HHHHHHHHHHHHHHHHHHHHHHHHHHHHHHHHHHHHHHHHHHHHHTS--------PPPP-----SGGGGS---------GGGSSS--GGGGGSPPTTS-HHHHHHHHHHHHHTT--SS----HHHHHHHHHHHHHHHHHHHHHHHHHHHHHHHHHHHHHHHHHSTT------GGGSPPPPP-PPPP-----------------------------------------PPPP-

pLDDT: mean 72.56, std 23.36, range [26.33, 96.88]

Foldseek 3Di:
DQVPDPVVVDPRDDVLRVVQVVLVVVLVVQVVQPPPPHDNDDDSDHRDSVVVVVVVVVVVCVVPDDPVNVVVVVVVVVVVVVVVVVVVVVVVVVVVVVVVVVVVVVVVVVVVDDDDDDDDDDDDDDDDPDPPPVPPDLPQQDQDDPVVDPDDDLQSLQDRDPVCDPVLVVQLVVVCVVVVHDSRDDRDPVCSVVVSVVSSVSSSVVVVVVVLVVVVVVVVVVQVVVCVVPPPDTDDDPVVSPPDDDPDDDDDDDDDDDDDDDDDDDDDDDDDDDDDDDDDDDDDDDDDDDDDDDDDDD

Organism: NCBI:txid488301